Protein AF-A0A7R9VTI6-F1 (afdb_monomer_lite)

Sequence (338 aa):
LTGTAVVDALAPLGKGQNMLVIGPDGTGGRGLALGAVANQVRIARERANANGKEGVRCVYALTSSDPSERAEVLRTLEEAGVKDDVVIVSALGSTSEDDGNSDELRSAEAVAVAASACAVAESFTLSSGLDSFVVVDDIDRHKALWDWTTRLLIDVYGEEAVVEADRQGGASSEMRGYYSGLIQRAGKYNARNAGGSVTLVMLASVPGAKEGRGDGQGGEEGVLTAEDFEGASQKVQDRIAVLVNRNVPLTPTNLRKIGIPVPSKSESESARTLALQHADDLISMSDGQIWLDADLLARGDRMPPLDPQRSITRVGIGADTESRADAPAVRGLTGGLR

Radius of gyration: 21.21 Å; chains: 1; bounding box: 55×50×57 Å

Secondary structure (DSSP, 8-state):
--S-HHHHHHSPPPTT-EEEEEESTTSSHHHHHHHHHHHHHHHHHHHHHHHS---PEEEEEE----HHHHHHHH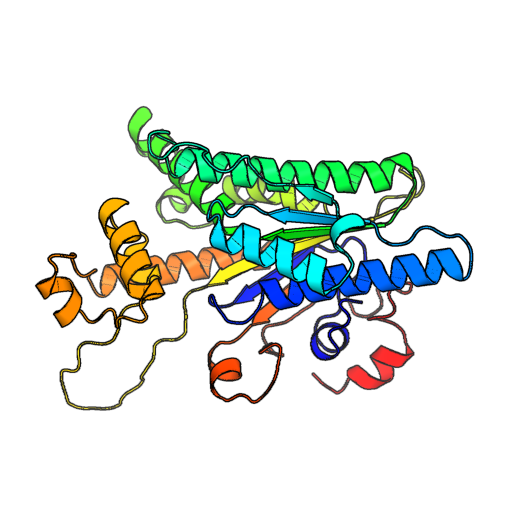HHHHHTT-GGGEEEEE----S-TT----HHHHHHHHHHHHHHHHHHHHHHHHHH--EEEEEEE-SHHHHHHHHHHHHHHHHHH-GGGS-HHHHTTS--HHHHHHHHHHHTT-EEPPGGGTT-EEEEEEEEE-PPPPS----S-----PPBPSGGGTTS-HHHHHHHHHHHHTT--B-HHHHHHTTPPPPPHHHHHHHHHHHHHHHHHHHHHSSEEEEB-HHHHHHT--SS-B-TTT-EESS-TTS-TT-GGG-HHHHHHHTT--

pLDDT: mean 83.49, std 15.19, range [29.77, 98.69]

Structure (mmCIF, N/CA/C/O backbone):
data_AF-A0A7R9VTI6-F1
#
_entry.id   AF-A0A7R9VTI6-F1
#
loop_
_atom_site.group_PDB
_atom_site.id
_atom_site.type_symbol
_atom_site.label_atom_id
_atom_site.label_alt_id
_atom_site.label_comp_id
_atom_site.label_asym_id
_atom_site.label_entity_id
_atom_site.label_seq_id
_atom_site.pdbx_PDB_ins_code
_atom_site.Cartn_x
_atom_site.Cartn_y
_atom_site.Cartn_z
_atom_site.occupancy
_atom_site.B_iso_or_equiv
_atom_site.auth_seq_id
_atom_site.auth_comp_id
_atom_site.auth_asym_id
_atom_site.auth_atom_id
_atom_site.pdbx_PDB_model_num
ATOM 1 N N . LEU A 1 1 ? -3.663 -1.608 14.937 1.00 84.25 1 LEU A N 1
ATOM 2 C CA . LEU A 1 1 ? -3.402 -3.051 15.146 1.00 84.25 1 LEU A CA 1
ATOM 3 C C . LEU A 1 1 ? -3.633 -3.767 13.838 1.00 84.25 1 LEU A C 1
ATOM 5 O O . LEU A 1 1 ? -4.765 -3.864 13.382 1.00 84.25 1 LEU A O 1
ATOM 9 N N . THR A 1 2 ? -2.573 -4.269 13.242 1.00 90.88 2 THR A N 1
ATOM 10 C CA . THR A 1 2 ? -2.663 -5.128 12.063 1.00 90.88 2 THR A CA 1
ATOM 11 C C . THR A 1 2 ? -3.350 -6.458 12.389 1.00 90.88 2 THR A C 1
ATOM 13 O O . THR A 1 2 ? -3.914 -7.083 11.505 1.00 90.88 2 THR A O 1
ATOM 16 N N . GLY A 1 3 ? -3.370 -6.881 13.659 1.00 90.44 3 GLY A N 1
ATOM 17 C CA . GLY A 1 3 ? -3.892 -8.192 14.057 1.00 90.44 3 GLY A CA 1
ATOM 18 C C . GLY A 1 3 ? -2.877 -9.313 13.839 1.00 90.44 3 GLY A C 1
ATOM 19 O O . GLY A 1 3 ? -3.147 -10.463 14.170 1.00 90.44 3 GLY A O 1
ATOM 20 N N . THR A 1 4 ? -1.690 -8.973 13.335 1.00 92.25 4 THR A N 1
ATOM 21 C CA . THR A 1 4 ? -0.562 -9.884 13.205 1.00 92.25 4 THR A CA 1
ATOM 22 C C . THR A 1 4 ? 0.384 -9.635 14.366 1.00 92.25 4 THR A C 1
ATOM 24 O O . THR A 1 4 ? 1.069 -8.615 14.398 1.00 92.25 4 THR A O 1
ATOM 27 N N . ALA A 1 5 ? 0.439 -10.575 15.314 1.00 89.19 5 ALA A N 1
ATOM 28 C CA . ALA A 1 5 ? 1.171 -10.407 16.571 1.00 89.19 5 ALA A CA 1
ATOM 29 C C . ALA A 1 5 ? 2.622 -9.961 16.360 1.00 89.19 5 ALA A C 1
ATOM 31 O O . ALA A 1 5 ? 3.104 -9.080 17.060 1.00 89.19 5 ALA A O 1
ATOM 32 N N . VAL A 1 6 ? 3.305 -10.531 15.366 1.00 88.69 6 VAL A N 1
ATOM 33 C CA . VAL A 1 6 ? 4.712 -10.217 15.129 1.00 88.69 6 VAL A CA 1
ATOM 34 C C . VAL A 1 6 ? 4.939 -8.841 14.504 1.00 88.69 6 VAL A C 1
ATOM 36 O O . VAL A 1 6 ? 5.930 -8.190 14.817 1.00 88.69 6 VAL A O 1
ATOM 39 N N . VAL A 1 7 ? 4.001 -8.360 13.684 1.00 90.69 7 VAL A N 1
ATOM 40 C CA . VAL A 1 7 ? 4.026 -6.987 13.163 1.00 90.69 7 VAL A CA 1
ATOM 41 C C . VAL A 1 7 ? 3.687 -6.016 14.284 1.00 90.69 7 VAL A C 1
ATOM 43 O O . VAL A 1 7 ? 4.462 -5.111 14.561 1.00 90.69 7 VAL A O 1
ATOM 46 N N . ASP A 1 8 ? 2.583 -6.251 14.994 1.00 89.12 8 ASP A N 1
ATOM 47 C CA . ASP A 1 8 ? 2.136 -5.381 16.083 1.00 89.12 8 ASP A CA 1
ATOM 48 C C . ASP A 1 8 ? 3.146 -5.321 17.246 1.00 89.12 8 ASP A C 1
ATOM 50 O O . ASP A 1 8 ? 3.177 -4.326 17.964 1.00 89.12 8 ASP A O 1
ATOM 54 N N . ALA A 1 9 ? 3.982 -6.350 17.422 1.00 85.44 9 ALA A N 1
ATOM 55 C CA . ALA A 1 9 ? 5.040 -6.379 18.429 1.00 85.44 9 ALA A CA 1
ATOM 56 C C . ALA A 1 9 ? 6.356 -5.743 17.965 1.00 85.44 9 ALA A C 1
ATOM 58 O O . ALA A 1 9 ? 6.985 -5.027 18.745 1.00 85.44 9 ALA A O 1
ATOM 59 N N . LEU A 1 10 ? 6.804 -6.041 16.739 1.00 85.50 10 LEU A N 1
ATOM 60 C CA . LEU A 1 10 ? 8.135 -5.652 16.269 1.00 85.50 10 LEU A CA 1
ATOM 61 C C . LEU A 1 10 ? 8.098 -4.378 15.427 1.00 85.50 10 LEU A C 1
ATOM 63 O O . LEU A 1 10 ? 8.949 -3.519 15.607 1.00 85.50 10 LEU A O 1
ATOM 67 N N . ALA A 1 11 ? 7.132 -4.211 14.532 1.00 88.94 11 ALA A N 1
ATOM 68 C CA . ALA A 1 11 ? 7.008 -3.047 13.652 1.00 88.94 11 ALA A CA 1
ATOM 69 C C . ALA A 1 11 ? 5.589 -2.455 13.753 1.00 88.94 11 ALA A C 1
ATOM 71 O O . ALA A 1 11 ? 4.816 -2.540 12.795 1.00 88.94 11 ALA A O 1
ATOM 72 N N . PRO A 1 12 ? 5.207 -1.904 14.925 1.00 88.12 12 PRO A N 1
ATOM 73 C CA . PRO A 1 12 ? 3.848 -1.434 15.147 1.00 88.12 12 PRO A CA 1
ATOM 74 C C . PRO A 1 12 ? 3.488 -0.290 14.193 1.00 88.12 12 PRO A C 1
ATOM 76 O O . PRO A 1 12 ? 4.268 0.641 13.985 1.00 88.12 12 PRO A O 1
ATOM 79 N N . LEU A 1 13 ? 2.266 -0.365 13.661 1.00 89.94 13 LEU A N 1
ATOM 80 C CA . LEU A 1 13 ? 1.677 0.641 12.782 1.00 89.94 13 LEU A CA 1
ATOM 81 C C . LEU A 1 13 ? 0.758 1.583 13.570 1.00 89.94 13 LEU A C 1
ATOM 83 O O . LEU A 1 13 ? -0.262 1.155 14.131 1.00 89.94 13 LEU A O 1
ATOM 87 N N . GLY A 1 14 ? 1.124 2.862 13.601 1.00 88.50 14 GLY A N 1
ATOM 88 C CA . GLY A 1 14 ? 0.350 3.956 14.186 1.00 88.50 14 GLY A CA 1
ATOM 89 C C . GLY A 1 14 ? -0.656 4.574 13.214 1.00 88.50 14 GLY A C 1
ATOM 90 O O . GLY A 1 14 ? -0.578 4.414 11.992 1.00 88.50 14 GLY A O 1
ATOM 91 N N . LYS A 1 15 ? -1.629 5.302 13.762 1.00 90.81 15 LYS A N 1
ATOM 92 C CA . LYS A 1 15 ? -2.605 6.042 12.957 1.00 90.81 15 LYS A CA 1
ATOM 93 C C . LYS A 1 15 ? -1.963 7.258 12.295 1.00 90.81 15 LYS A C 1
ATOM 95 O O . LYS A 1 15 ? -1.244 8.009 12.946 1.00 90.81 15 LYS A O 1
ATOM 100 N N . GLY A 1 16 ? -2.250 7.474 11.016 1.00 92.19 16 GLY A N 1
ATOM 101 C CA . GLY A 1 16 ? -1.644 8.554 10.239 1.00 92.19 16 GLY A CA 1
ATOM 102 C C . GLY A 1 16 ? -0.247 8.247 9.693 1.00 92.19 16 GLY A C 1
ATOM 103 O O . GLY A 1 16 ? 0.322 9.106 9.035 1.00 92.19 16 GLY A O 1
ATOM 104 N N . GLN A 1 17 ? 0.314 7.066 9.971 1.00 93.50 17 GLN A N 1
ATOM 105 C CA . GLN A 1 17 ? 1.614 6.663 9.429 1.00 93.50 17 GLN A CA 1
ATOM 106 C C . GLN A 1 17 ? 1.485 6.137 8.004 1.00 93.50 17 GLN A C 1
ATOM 108 O O . GLN A 1 17 ? 0.447 5.583 7.628 1.00 93.50 17 GLN A O 1
ATOM 113 N N . ASN A 1 18 ? 2.576 6.225 7.253 1.00 95.25 18 ASN A N 1
ATOM 114 C CA . ASN A 1 18 ? 2.759 5.446 6.037 1.00 95.25 18 ASN A CA 1
ATOM 115 C C . ASN A 1 18 ? 3.771 4.303 6.276 1.00 95.25 18 ASN A C 1
ATOM 117 O O . ASN A 1 18 ? 4.812 4.489 6.900 1.00 95.25 18 ASN A O 1
ATOM 121 N N . MET A 1 19 ? 3.450 3.092 5.832 1.00 96.19 19 MET A N 1
ATOM 122 C CA . MET A 1 19 ? 4.255 1.897 6.090 1.00 96.19 19 MET A CA 1
ATOM 123 C C . MET A 1 19 ? 4.435 1.096 4.810 1.00 96.19 19 MET A C 1
ATOM 125 O O . MET A 1 19 ? 3.462 0.735 4.150 1.00 96.19 19 MET A O 1
ATOM 129 N N . LEU A 1 20 ? 5.684 0.787 4.487 1.00 97.75 20 LEU A N 1
ATOM 130 C CA . LEU A 1 20 ? 6.024 -0.037 3.337 1.00 97.75 20 LEU A CA 1
ATOM 131 C C . LEU A 1 20 ? 6.049 -1.515 3.741 1.00 97.75 20 LEU A C 1
ATOM 133 O O . LEU A 1 20 ? 6.746 -1.883 4.679 1.00 97.75 20 LEU A O 1
ATOM 137 N N . VAL A 1 21 ? 5.319 -2.379 3.048 1.00 97.94 21 VAL A N 1
ATOM 138 C CA . VAL A 1 21 ? 5.474 -3.835 3.152 1.00 97.94 21 VAL A CA 1
ATOM 139 C C . VAL A 1 21 ? 6.222 -4.284 1.911 1.00 97.94 21 VAL A C 1
ATOM 141 O O . VAL A 1 21 ? 5.724 -4.113 0.802 1.00 97.94 21 VAL A O 1
ATOM 144 N N . ILE A 1 22 ? 7.417 -4.830 2.105 1.00 96.50 22 ILE A N 1
ATOM 145 C CA . ILE A 1 22 ? 8.344 -5.121 1.017 1.00 96.50 22 ILE A CA 1
ATOM 146 C C . ILE A 1 22 ? 8.926 -6.520 1.147 1.00 96.50 22 ILE A C 1
ATOM 148 O O . ILE A 1 22 ? 9.279 -6.953 2.243 1.00 96.50 22 ILE A O 1
ATOM 152 N N . GLY A 1 23 ? 9.022 -7.231 0.035 1.00 93.69 23 GLY A N 1
ATOM 153 C CA . GLY A 1 23 ? 9.607 -8.565 -0.035 1.00 93.69 23 GLY A CA 1
ATOM 154 C C . GLY A 1 23 ? 9.370 -9.188 -1.407 1.00 93.69 23 GLY A C 1
ATOM 155 O O . GLY A 1 23 ? 8.589 -8.638 -2.176 1.00 93.69 23 GLY A O 1
ATOM 156 N N . PRO A 1 24 ? 10.027 -10.311 -1.725 1.00 90.75 24 PRO A N 1
ATOM 157 C CA . PRO A 1 24 ? 9.783 -11.014 -2.978 1.00 90.75 24 PRO A CA 1
ATOM 158 C C . PRO A 1 24 ? 8.333 -11.459 -3.141 1.00 90.75 24 PRO A C 1
ATOM 160 O O . PRO A 1 24 ? 7.639 -11.764 -2.164 1.00 90.75 24 PRO A O 1
ATOM 163 N N . ASP A 1 25 ? 7.885 -11.568 -4.387 1.00 85.94 25 ASP A N 1
ATOM 164 C CA . ASP A 1 25 ? 6.555 -12.092 -4.668 1.00 85.94 25 ASP A CA 1
ATOM 165 C C . ASP A 1 25 ? 6.362 -13.486 -4.058 1.00 85.94 25 ASP A C 1
ATOM 167 O O . ASP A 1 25 ? 7.265 -14.323 -3.989 1.00 85.94 25 ASP A O 1
ATOM 171 N N . GLY A 1 26 ? 5.157 -13.730 -3.546 1.00 85.81 26 GLY A N 1
ATOM 172 C CA . GLY A 1 26 ? 4.837 -14.971 -2.843 1.00 85.81 26 GLY A CA 1
ATOM 173 C C . GLY A 1 26 ? 5.255 -15.017 -1.367 1.00 85.81 26 GLY A C 1
ATOM 174 O O . GLY A 1 26 ? 4.859 -15.955 -0.675 1.00 85.81 26 GLY A O 1
ATOM 175 N N . THR A 1 27 ? 5.930 -14.000 -0.806 1.00 89.38 27 THR A N 1
ATOM 176 C CA . THR A 1 27 ? 6.202 -13.949 0.651 1.00 89.38 27 THR A CA 1
ATOM 177 C C . THR A 1 27 ? 5.011 -13.524 1.513 1.00 89.38 27 THR A C 1
ATOM 179 O O . THR A 1 27 ? 5.140 -13.370 2.729 1.00 89.38 27 THR A O 1
ATOM 182 N N . GLY A 1 28 ? 3.832 -13.351 0.910 1.00 91.38 28 GLY A N 1
ATOM 183 C CA . GLY A 1 28 ? 2.575 -13.123 1.624 1.00 91.38 28 GLY A CA 1
ATOM 184 C C . GLY A 1 28 ? 2.288 -11.666 2.003 1.00 91.38 28 GLY A C 1
ATOM 185 O O . GLY A 1 28 ? 1.454 -11.436 2.879 1.00 91.38 28 GLY A O 1
ATOM 186 N N . GLY A 1 29 ? 2.924 -10.680 1.356 1.00 94.50 29 GLY A N 1
ATOM 187 C CA . GLY A 1 29 ? 2.674 -9.249 1.606 1.00 94.50 29 GLY A CA 1
ATOM 188 C C . GLY A 1 29 ? 1.208 -8.846 1.420 1.00 94.50 29 GLY A C 1
ATOM 189 O O . GLY A 1 29 ? 0.602 -8.259 2.319 1.00 94.50 29 GLY A O 1
ATOM 190 N N . ARG A 1 30 ? 0.596 -9.274 0.310 1.00 95.56 30 ARG A N 1
ATOM 191 C CA . ARG A 1 30 ? -0.839 -9.091 0.037 1.00 95.56 30 ARG A CA 1
ATOM 192 C C . ARG A 1 30 ? -1.722 -9.727 1.113 1.00 95.56 30 ARG A C 1
ATOM 194 O O . ARG A 1 30 ? -2.631 -9.081 1.631 1.00 95.56 30 ARG A O 1
ATOM 201 N N . GLY A 1 31 ? -1.413 -10.962 1.515 1.00 95.69 31 GLY A N 1
ATOM 202 C CA . GLY A 1 31 ? -2.129 -11.669 2.583 1.00 95.69 31 GLY A CA 1
ATOM 203 C C . GLY A 1 31 ? -2.046 -10.950 3.934 1.00 95.69 31 GLY A C 1
ATOM 204 O O . GLY A 1 31 ? -3.055 -10.825 4.629 1.00 95.69 31 GLY A O 1
ATOM 205 N N . LEU A 1 32 ? -0.874 -10.406 4.280 1.00 96.50 32 LEU A N 1
ATOM 206 C CA . LEU A 1 32 ? -0.687 -9.589 5.480 1.00 96.50 32 LEU A CA 1
ATOM 207 C C . LEU A 1 32 ? -1.574 -8.335 5.453 1.00 96.50 32 LEU A C 1
ATOM 209 O O . LEU A 1 32 ? -2.245 -8.033 6.444 1.00 96.50 32 LEU A O 1
ATOM 213 N N . ALA A 1 33 ? -1.612 -7.621 4.326 1.00 97.56 33 ALA A N 1
ATOM 214 C CA . ALA A 1 33 ? -2.420 -6.413 4.183 1.00 97.56 33 ALA A CA 1
ATOM 215 C C . ALA A 1 33 ? -3.928 -6.703 4.214 1.00 97.56 33 ALA A C 1
ATOM 217 O O . ALA A 1 33 ? -4.666 -6.027 4.932 1.00 97.56 33 ALA A O 1
ATOM 218 N N . LEU A 1 34 ? -4.391 -7.742 3.512 1.00 97.88 34 LEU A N 1
ATOM 219 C CA . LEU A 1 34 ? -5.791 -8.183 3.550 1.00 97.88 34 LEU A CA 1
ATOM 220 C C . LEU A 1 34 ? -6.208 -8.630 4.957 1.00 97.88 34 LEU A C 1
ATOM 222 O O . LEU A 1 34 ? -7.290 -8.273 5.428 1.00 97.88 34 LEU A O 1
ATOM 226 N N . GLY A 1 35 ? -5.329 -9.341 5.668 1.00 97.44 35 GLY A N 1
ATOM 227 C CA . GLY A 1 35 ? -5.532 -9.695 7.071 1.00 97.44 35 GLY A CA 1
ATOM 228 C C . GLY A 1 35 ? -5.679 -8.462 7.968 1.00 97.44 35 GLY A C 1
ATOM 229 O O . GLY A 1 35 ? -6.584 -8.412 8.806 1.00 97.44 35 GLY A O 1
ATOM 230 N N . ALA A 1 36 ? -4.853 -7.433 7.749 1.00 97.44 36 ALA A N 1
ATOM 231 C CA . ALA A 1 36 ? -4.949 -6.167 8.471 1.00 97.44 36 ALA A CA 1
ATOM 232 C C . ALA A 1 36 ? -6.264 -5.426 8.191 1.00 97.44 36 ALA A C 1
ATOM 234 O O . ALA A 1 36 ? -6.905 -4.961 9.138 1.00 97.44 36 ALA A O 1
ATOM 235 N N . VAL A 1 37 ? -6.707 -5.376 6.929 1.00 98.38 37 VAL A N 1
ATOM 236 C CA . VAL A 1 37 ? -8.018 -4.825 6.538 1.00 98.38 37 VAL A CA 1
ATOM 237 C C . VAL A 1 37 ? -9.148 -5.560 7.255 1.00 98.38 37 VAL A C 1
ATOM 239 O O . VAL A 1 37 ? -9.965 -4.933 7.932 1.00 98.38 37 VAL A O 1
ATOM 242 N N . ALA A 1 38 ? -9.171 -6.893 7.182 1.00 97.94 38 ALA A N 1
ATOM 243 C CA . ALA A 1 38 ? -10.207 -7.697 7.822 1.00 97.94 38 ALA A CA 1
ATOM 244 C C . ALA A 1 38 ? -10.243 -7.489 9.345 1.00 97.94 38 ALA A C 1
ATOM 246 O O . ALA A 1 38 ? -11.318 -7.378 9.941 1.00 97.94 38 ALA A O 1
ATOM 247 N N . ASN A 1 39 ? -9.075 -7.379 9.984 1.00 97.06 39 ASN A N 1
ATOM 248 C CA . ASN A 1 39 ? -8.978 -7.084 11.408 1.00 97.06 39 ASN A CA 1
ATOM 249 C C . ASN A 1 39 ? -9.520 -5.684 11.754 1.00 97.06 39 ASN A C 1
ATOM 251 O O . ASN A 1 39 ? -10.261 -5.540 12.727 1.00 97.06 39 ASN A O 1
ATOM 255 N N . GLN A 1 40 ? -9.208 -4.656 10.956 1.00 96.19 40 GLN A N 1
ATOM 256 C CA . GLN A 1 40 ? -9.741 -3.305 11.166 1.00 96.19 40 GLN A CA 1
ATOM 257 C C . GLN A 1 40 ? -11.266 -3.253 11.026 1.00 96.19 40 GLN A C 1
ATOM 259 O O . GLN A 1 40 ? -11.926 -2.653 11.877 1.00 96.19 40 GLN A O 1
ATOM 264 N N . VAL A 1 41 ? -11.836 -3.943 10.033 1.00 97.00 41 VAL A N 1
ATOM 265 C CA . VAL A 1 41 ? -13.295 -4.057 9.874 1.00 97.00 41 VAL A CA 1
ATOM 266 C C . VAL A 1 41 ? -13.935 -4.726 11.092 1.00 97.00 41 VAL A C 1
ATOM 268 O O . VAL A 1 41 ? -14.923 -4.221 11.627 1.00 97.00 41 VAL A O 1
ATOM 271 N N . ARG A 1 42 ? -13.361 -5.829 11.592 1.00 95.75 42 ARG A N 1
ATOM 272 C CA . ARG A 1 42 ? -13.868 -6.506 12.800 1.00 95.75 42 ARG A CA 1
ATOM 273 C C . ARG A 1 42 ? -13.850 -5.580 14.016 1.00 95.75 42 ARG A C 1
ATOM 275 O O . ARG A 1 42 ? -14.877 -5.430 14.673 1.00 95.75 42 ARG A O 1
ATOM 282 N N . ILE A 1 43 ? -12.737 -4.881 14.251 1.00 93.62 43 ILE A N 1
ATOM 283 C CA . ILE A 1 43 ? -12.622 -3.889 15.334 1.00 93.62 43 ILE A CA 1
ATOM 284 C C . ILE A 1 43 ? -13.661 -2.768 15.170 1.00 93.62 43 ILE A C 1
ATOM 286 O O . ILE A 1 43 ? -14.235 -2.307 16.160 1.00 93.62 43 ILE A O 1
ATOM 290 N N . ALA A 1 44 ? -13.913 -2.310 13.941 1.00 93.44 44 ALA A N 1
ATOM 291 C CA . ALA A 1 44 ? -14.903 -1.275 13.665 1.00 93.44 44 ALA A CA 1
ATOM 292 C C . ALA A 1 44 ? -16.331 -1.744 13.987 1.00 93.44 44 ALA A C 1
ATOM 294 O O . ALA A 1 44 ? -17.057 -1.033 14.684 1.00 93.44 44 ALA A O 1
ATOM 295 N N . ARG A 1 45 ? -16.707 -2.956 13.558 1.00 94.19 45 ARG A N 1
ATOM 296 C CA . ARG A 1 45 ? -18.008 -3.575 13.868 1.00 94.19 45 ARG A CA 1
ATOM 297 C C . ARG A 1 45 ? -18.198 -3.773 15.374 1.00 94.19 45 ARG A C 1
ATOM 299 O O . ARG A 1 45 ? -19.248 -3.435 15.914 1.00 94.19 45 ARG A O 1
ATOM 306 N N . GLU A 1 46 ? -17.175 -4.259 16.075 1.00 91.62 46 GLU A N 1
ATOM 307 C CA . GLU A 1 46 ? -17.208 -4.419 17.535 1.00 91.62 46 GLU A CA 1
ATOM 308 C C . GLU A 1 46 ? -17.438 -3.088 18.260 1.00 91.62 46 GLU A C 1
ATOM 310 O O . GLU A 1 46 ? -18.248 -3.017 19.184 1.00 91.62 46 GLU A O 1
ATOM 315 N N . ARG A 1 47 ? -16.760 -2.016 17.832 1.00 89.00 47 ARG A N 1
ATOM 316 C CA . ARG A 1 47 ? -16.956 -0.674 18.401 1.00 89.00 47 ARG A CA 1
ATOM 317 C C . ARG A 1 47 ? -18.363 -0.153 18.145 1.00 89.00 47 ARG A C 1
ATOM 319 O O . ARG A 1 47 ? -19.006 0.294 19.093 1.00 89.00 47 ARG A O 1
ATOM 326 N N . ALA A 1 48 ? -18.855 -0.282 16.916 1.00 90.00 48 ALA A N 1
ATOM 327 C CA . ALA A 1 48 ? -20.212 0.120 16.571 1.00 90.00 48 ALA A CA 1
ATOM 328 C C . ALA A 1 48 ? -21.244 -0.584 17.469 1.00 90.00 48 ALA A C 1
ATOM 330 O O . ALA A 1 48 ? -22.110 0.075 18.041 1.00 90.00 48 ALA A O 1
ATOM 331 N N . ASN A 1 49 ? -21.086 -1.891 17.695 1.00 88.31 49 ASN A N 1
ATOM 332 C CA . ASN A 1 49 ? -21.968 -2.664 18.573 1.00 88.31 49 ASN A CA 1
ATOM 333 C C . ASN A 1 49 ? -21.843 -2.274 20.056 1.00 88.31 49 ASN A C 1
ATOM 335 O O . ASN A 1 49 ? -22.836 -2.276 20.778 1.00 88.31 49 ASN A O 1
ATOM 339 N N . ALA A 1 50 ? -20.635 -1.958 20.528 1.00 88.00 50 ALA A N 1
ATOM 340 C CA . ALA A 1 50 ? -20.382 -1.689 21.943 1.00 88.00 50 ALA A CA 1
ATOM 341 C C . ALA A 1 50 ? -20.765 -0.267 22.382 1.00 88.00 50 ALA A C 1
ATOM 343 O O . ALA A 1 50 ? -21.190 -0.070 23.519 1.00 88.00 50 ALA A O 1
ATOM 344 N N . ASN A 1 51 ? -20.552 0.741 21.533 1.00 84.69 51 ASN A N 1
ATOM 345 C CA . ASN A 1 51 ? -20.721 2.146 21.919 1.00 84.69 51 ASN A CA 1
ATOM 346 C C . ASN A 1 51 ? -21.250 3.060 20.802 1.00 84.69 51 ASN A C 1
ATOM 348 O O . ASN A 1 51 ? -21.214 4.281 20.963 1.00 84.69 51 ASN A O 1
ATOM 352 N N . GLY A 1 52 ? -21.716 2.497 19.684 1.00 83.12 52 GLY A N 1
ATOM 353 C CA . GLY A 1 52 ? -22.271 3.253 18.560 1.00 83.12 52 GLY A CA 1
ATOM 354 C C . GLY A 1 52 ? -21.253 4.101 17.795 1.00 83.12 52 GLY A C 1
ATOM 355 O O . GLY A 1 52 ? -21.653 4.877 16.933 1.00 83.12 52 GLY A O 1
ATOM 356 N N . LYS A 1 53 ? -19.950 4.000 18.101 1.00 79.19 53 LYS A N 1
ATOM 357 C CA . LYS A 1 53 ? -18.916 4.774 17.407 1.00 79.19 53 LYS A CA 1
ATOM 358 C C . LYS A 1 53 ? -18.473 4.062 16.142 1.00 79.19 53 LYS A C 1
ATOM 360 O O . LYS A 1 53 ? -18.137 2.878 16.168 1.00 79.19 53 LYS A O 1
ATOM 365 N N . GLU A 1 54 ? -18.390 4.824 15.061 1.00 83.88 54 GLU A N 1
ATOM 366 C CA . GLU A 1 54 ? -17.778 4.361 13.824 1.00 83.88 54 GLU A CA 1
ATOM 367 C C . GLU A 1 54 ? -16.282 4.079 14.036 1.00 83.88 54 GLU A C 1
ATOM 369 O O . GLU A 1 54 ? -15.583 4.779 14.776 1.00 83.88 54 GLU A O 1
ATOM 374 N N . GLY A 1 55 ? -15.810 2.985 13.440 1.00 88.88 55 GLY A N 1
ATOM 375 C CA . GLY A 1 55 ? -14.410 2.582 13.486 1.00 88.88 55 GLY A CA 1
ATOM 376 C C . GLY A 1 55 ? -13.608 3.090 12.292 1.00 88.88 55 GLY A C 1
ATOM 377 O O . GLY A 1 55 ? -14.019 4.005 11.585 1.00 88.88 55 GLY A O 1
ATOM 378 N N . VAL A 1 56 ? -12.451 2.464 12.076 1.00 94.12 56 VAL A N 1
ATOM 379 C CA . VAL A 1 56 ? -11.562 2.789 10.956 1.00 94.12 56 VAL A CA 1
ATOM 380 C C . VAL A 1 56 ? -12.228 2.407 9.631 1.00 94.12 56 VAL A C 1
ATOM 382 O O . VAL A 1 56 ? -12.745 1.295 9.503 1.00 94.12 56 VAL A O 1
ATOM 385 N N . ARG A 1 57 ? -12.207 3.309 8.644 1.00 96.94 57 ARG A N 1
ATOM 386 C CA . ARG A 1 57 ? -12.693 3.044 7.281 1.00 96.94 57 ARG A CA 1
ATOM 387 C C . ARG A 1 57 ? -11.579 2.446 6.434 1.00 96.94 57 ARG A C 1
ATOM 389 O O . ARG A 1 57 ? -10.504 3.025 6.337 1.00 96.94 57 ARG A O 1
ATOM 396 N N . CYS A 1 58 ? -11.821 1.280 5.845 1.00 98.25 58 CYS A N 1
ATOM 397 C CA . CYS A 1 58 ? -10.820 0.593 5.035 1.00 98.25 58 CYS A CA 1
ATOM 398 C C . CYS A 1 58 ? -11.029 0.905 3.553 1.00 98.25 58 CYS A C 1
ATOM 400 O O . CYS A 1 58 ? -12.137 0.745 3.037 1.00 98.25 58 CYS A O 1
ATOM 402 N N . VAL A 1 59 ? -9.958 1.317 2.877 1.00 98.69 59 VAL A N 1
ATOM 403 C CA . VAL A 1 59 ? -9.925 1.542 1.431 1.00 98.69 59 VAL A CA 1
ATOM 404 C C . VAL A 1 59 ? -8.808 0.689 0.834 1.00 98.69 59 VAL A C 1
ATOM 406 O O . VAL A 1 59 ? -7.683 0.706 1.326 1.00 98.69 59 VAL A O 1
ATOM 409 N N . TYR A 1 60 ? -9.112 -0.074 -0.210 1.00 98.62 60 TYR A N 1
ATOM 410 C CA . TYR A 1 60 ? -8.163 -0.961 -0.876 1.00 98.62 60 TYR A CA 1
ATOM 411 C C . TYR A 1 60 ? -7.985 -0.529 -2.330 1.00 98.62 60 TYR A C 1
ATOM 413 O O . TYR A 1 60 ? -8.924 -0.618 -3.122 1.00 98.62 60 TYR A O 1
ATOM 421 N N . ALA A 1 61 ? -6.798 -0.039 -2.676 1.00 98.25 61 ALA A N 1
ATOM 422 C CA . ALA A 1 61 ? -6.416 0.314 -4.034 1.00 98.25 61 ALA A CA 1
ATOM 423 C C . ALA A 1 61 ? -5.842 -0.933 -4.720 1.00 98.25 61 ALA A C 1
ATOM 425 O O . ALA A 1 61 ? -4.704 -1.320 -4.467 1.00 98.25 61 ALA A O 1
ATOM 426 N N . LEU A 1 62 ? -6.662 -1.571 -5.552 1.00 96.00 62 LEU A N 1
ATOM 427 C CA . LEU A 1 62 ? -6.322 -2.764 -6.321 1.00 96.00 62 LEU A CA 1
ATOM 428 C C . LEU A 1 62 ? -5.817 -2.332 -7.701 1.00 96.00 62 LEU A C 1
ATOM 430 O O . LEU A 1 62 ? -6.626 -2.085 -8.606 1.00 96.00 62 LEU A O 1
ATOM 434 N N . THR A 1 63 ? -4.496 -2.186 -7.828 1.00 92.75 63 THR A N 1
ATOM 435 C CA . THR A 1 63 ? -3.843 -1.632 -9.025 1.00 92.75 63 THR A CA 1
ATOM 436 C C . THR A 1 63 ? -3.541 -2.689 -10.084 1.00 92.75 63 THR A C 1
ATOM 438 O O . THR A 1 63 ? -3.396 -2.344 -11.257 1.00 92.75 63 THR A O 1
ATOM 441 N N . SER A 1 64 ? -3.504 -3.971 -9.701 1.00 87.31 64 SER A N 1
ATOM 442 C CA . SER A 1 64 ? -3.291 -5.068 -10.644 1.00 87.31 64 SER A CA 1
ATOM 443 C C . SER A 1 64 ? -4.358 -5.101 -11.740 1.00 87.31 64 SER A C 1
ATOM 445 O O . SER A 1 64 ? -5.562 -4.981 -11.490 1.00 87.31 64 SER A O 1
ATOM 447 N N . SER A 1 65 ? -3.891 -5.308 -12.971 1.00 82.69 65 SER A N 1
ATOM 448 C CA . SER A 1 65 ? -4.732 -5.535 -14.147 1.00 82.69 65 SER A CA 1
ATOM 449 C C . SER A 1 65 ? -5.012 -7.022 -14.398 1.00 82.69 65 SER A C 1
ATOM 451 O O . SER A 1 65 ? -5.871 -7.324 -15.226 1.00 82.69 65 SER A O 1
ATOM 453 N N . ASP A 1 66 ? -4.355 -7.944 -13.675 1.00 84.12 66 ASP A N 1
ATOM 454 C CA . ASP A 1 66 ? -4.581 -9.387 -13.811 1.00 84.12 66 ASP A CA 1
ATOM 455 C C . ASP A 1 66 ? -5.954 -9.765 -13.223 1.00 84.12 66 ASP A C 1
ATOM 457 O O . ASP A 1 66 ? -6.183 -9.629 -12.013 1.00 84.12 66 ASP A O 1
ATOM 461 N N . PRO A 1 67 ? -6.896 -10.273 -14.041 1.00 84.19 67 PRO A N 1
ATOM 462 C CA . PRO A 1 67 ? -8.199 -10.714 -13.555 1.00 84.19 67 PRO A CA 1
ATOM 463 C C . PRO A 1 67 ? -8.121 -11.770 -12.444 1.00 84.19 67 PRO A C 1
ATOM 465 O O . PRO A 1 67 ? -8.997 -11.796 -11.578 1.00 84.19 67 PRO A O 1
ATOM 468 N N . SER A 1 68 ? -7.094 -12.623 -12.454 1.00 86.38 68 SER A N 1
ATOM 469 C CA . SER A 1 68 ? -6.899 -13.705 -11.484 1.00 86.38 68 SER A CA 1
ATOM 470 C C . SER A 1 68 ? -6.543 -13.153 -10.108 1.00 86.38 68 SER A C 1
ATOM 472 O O . SER A 1 68 ? -7.191 -13.512 -9.123 1.00 86.38 68 SER A O 1
ATOM 474 N N . GLU A 1 69 ? -5.587 -12.223 -10.047 1.00 88.00 69 GLU A N 1
ATOM 475 C CA . GLU A 1 69 ? -5.208 -11.545 -8.803 1.00 88.00 69 GLU A CA 1
ATOM 476 C C . GLU A 1 69 ? -6.371 -10.728 -8.241 1.00 88.00 69 GLU A C 1
ATOM 478 O O . GLU A 1 69 ? -6.677 -10.793 -7.048 1.00 88.00 69 GLU A O 1
ATOM 483 N N . ARG A 1 70 ? -7.096 -10.013 -9.112 1.00 90.75 70 ARG A N 1
ATOM 484 C CA . ARG A 1 70 ? -8.285 -9.257 -8.705 1.00 90.75 70 ARG A CA 1
ATOM 485 C C . ARG A 1 70 ? -9.350 -10.176 -8.111 1.00 90.75 70 ARG A C 1
ATOM 487 O O . ARG A 1 70 ? -9.906 -9.876 -7.055 1.00 90.75 70 ARG A O 1
ATOM 494 N N . ALA A 1 71 ? -9.630 -11.303 -8.764 1.00 92.12 71 ALA A N 1
ATOM 495 C CA . ALA A 1 71 ? -10.588 -12.285 -8.268 1.00 92.12 71 ALA A CA 1
ATOM 496 C C . ALA A 1 71 ? -10.146 -12.895 -6.929 1.00 92.12 71 ALA A C 1
ATOM 498 O O . ALA A 1 71 ? -10.982 -13.107 -6.053 1.00 92.12 71 ALA A O 1
ATOM 499 N N . GLU A 1 72 ? -8.851 -13.149 -6.743 1.00 93.69 72 GLU A N 1
ATOM 500 C CA . GLU A 1 72 ? -8.292 -13.647 -5.486 1.00 93.69 72 GLU A CA 1
ATOM 501 C C . GLU A 1 72 ? -8.443 -12.649 -4.333 1.00 93.69 72 GLU A C 1
ATOM 503 O O . GLU A 1 72 ? -8.888 -13.042 -3.251 1.00 93.69 72 GLU A O 1
ATOM 508 N N . VAL A 1 73 ? -8.151 -11.366 -4.557 1.00 95.75 73 VAL A N 1
ATOM 509 C CA . VAL A 1 73 ? -8.341 -10.309 -3.551 1.00 95.75 73 VAL A CA 1
ATOM 510 C C . VAL A 1 73 ? -9.808 -10.218 -3.133 1.00 95.75 73 VAL A C 1
ATOM 512 O O . VAL A 1 73 ? -10.123 -10.251 -1.940 1.00 95.75 73 VAL A O 1
ATOM 515 N N . LEU A 1 74 ? -10.719 -10.155 -4.110 1.00 95.94 74 LEU A N 1
ATOM 516 C CA . LEU A 1 74 ? -12.157 -10.078 -3.848 1.00 95.94 74 LEU A CA 1
ATOM 517 C C . LEU A 1 74 ? -12.656 -11.304 -3.081 1.00 95.94 74 LEU A C 1
ATOM 519 O O . LEU A 1 74 ? -13.340 -11.148 -2.070 1.00 95.94 74 LEU A O 1
ATOM 523 N N . ARG A 1 75 ? -12.263 -12.505 -3.517 1.00 97.44 75 ARG A N 1
ATOM 524 C CA . ARG A 1 75 ? -12.603 -13.764 -2.850 1.00 97.44 75 ARG A CA 1
ATOM 525 C C . ARG A 1 75 ? -12.081 -13.792 -1.415 1.00 97.44 75 ARG A C 1
ATOM 527 O O . ARG A 1 75 ? -12.822 -14.155 -0.513 1.00 97.44 75 ARG A O 1
ATOM 534 N N . THR A 1 76 ? -10.850 -13.347 -1.177 1.00 97.62 76 THR A N 1
ATOM 535 C CA . THR A 1 76 ? -10.257 -13.316 0.172 1.00 97.62 76 THR A CA 1
ATOM 536 C C . THR A 1 76 ? -11.050 -12.405 1.118 1.00 97.62 76 THR A C 1
ATOM 538 O O . THR A 1 76 ? -11.307 -12.766 2.268 1.00 97.62 76 THR A O 1
ATOM 541 N N . LEU A 1 77 ? -11.492 -11.234 0.645 1.00 98.00 77 LEU A N 1
ATOM 542 C CA . LEU A 1 77 ? -12.336 -10.325 1.433 1.00 98.00 77 L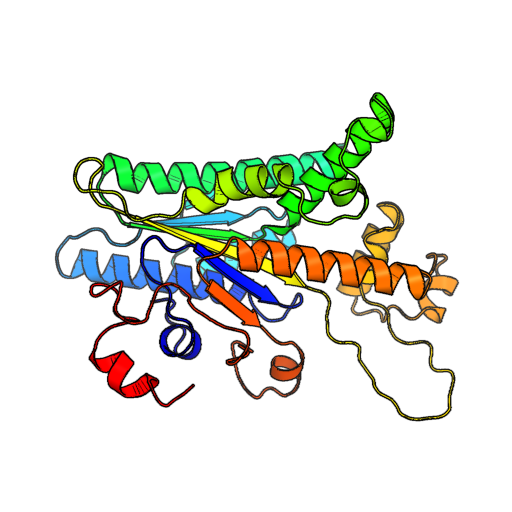EU A CA 1
ATOM 543 C C . LEU A 1 77 ? -13.753 -10.884 1.664 1.00 98.00 77 LEU A C 1
ATOM 545 O O . LEU A 1 77 ? -14.339 -10.646 2.727 1.00 98.00 77 LEU A O 1
ATOM 549 N N . GLU A 1 78 ? -14.303 -11.624 0.696 1.00 97.88 78 GLU A N 1
ATOM 550 C CA . GLU A 1 78 ? -15.583 -12.339 0.822 1.00 97.88 78 GLU A CA 1
ATOM 551 C C . GLU A 1 78 ? -15.501 -13.460 1.856 1.00 97.88 78 GLU A C 1
ATOM 553 O O . GLU A 1 78 ? -16.317 -13.504 2.775 1.00 97.88 78 GLU A O 1
ATOM 558 N N . GLU A 1 79 ? -14.489 -14.321 1.757 1.00 97.94 79 GLU A N 1
ATOM 559 C CA . GLU A 1 79 ? -14.238 -15.425 2.688 1.00 97.94 79 GLU A CA 1
ATOM 560 C C . GLU A 1 79 ? -13.996 -14.917 4.116 1.00 97.94 79 GLU A C 1
ATOM 562 O O . GLU A 1 79 ? -14.449 -15.522 5.090 1.00 97.94 79 GLU A O 1
ATOM 567 N N . ALA A 1 80 ? -13.345 -13.760 4.262 1.00 97.19 80 ALA A N 1
ATOM 568 C CA . ALA A 1 80 ? -13.176 -13.097 5.551 1.00 97.19 80 ALA A CA 1
ATOM 569 C C . ALA A 1 80 ? -14.469 -12.443 6.091 1.00 97.19 80 ALA A C 1
ATOM 571 O O . ALA A 1 80 ? -14.507 -12.072 7.273 1.00 97.19 80 ALA A O 1
ATOM 572 N N . GLY A 1 81 ? -15.515 -12.310 5.263 1.00 97.62 81 GLY A N 1
ATOM 573 C CA . GLY A 1 81 ? -16.817 -11.733 5.610 1.00 97.62 81 GLY A CA 1
ATOM 574 C C . GLY A 1 81 ? -16.803 -10.211 5.781 1.00 97.62 81 GLY A C 1
ATOM 575 O O . GLY A 1 81 ? -17.574 -9.677 6.590 1.00 97.62 81 GLY A O 1
ATOM 576 N N . VAL A 1 82 ? -15.888 -9.524 5.088 1.00 97.81 82 VAL A N 1
ATOM 577 C CA . VAL A 1 82 ? -15.622 -8.081 5.255 1.00 97.81 82 VAL A CA 1
ATOM 578 C C . VAL A 1 82 ? -15.699 -7.273 3.961 1.00 97.81 82 VAL A C 1
ATOM 580 O O . VAL A 1 82 ? -15.605 -6.053 4.035 1.00 97.81 82 VAL A O 1
ATOM 583 N N . LYS A 1 83 ? -15.864 -7.910 2.790 1.00 97.00 83 LYS A N 1
ATOM 584 C CA . LYS A 1 83 ? -15.878 -7.221 1.484 1.00 97.00 83 LYS A CA 1
ATOM 585 C C . LYS A 1 83 ? -16.814 -6.008 1.449 1.00 97.00 83 LYS A C 1
ATOM 587 O O . LYS A 1 83 ? -16.410 -4.964 0.952 1.00 97.00 83 LYS A O 1
ATOM 592 N N . ASP A 1 84 ? -18.016 -6.125 2.009 1.00 96.50 84 ASP A N 1
ATOM 593 C CA . ASP A 1 84 ? -19.028 -5.059 1.963 1.00 96.50 84 ASP A CA 1
ATOM 594 C C . ASP A 1 84 ? -18.691 -3.837 2.844 1.00 96.50 84 ASP A C 1
ATOM 596 O O . ASP A 1 84 ? -19.287 -2.775 2.676 1.00 96.50 84 ASP A O 1
ATOM 600 N N . ASP A 1 85 ? -17.728 -3.951 3.767 1.00 96.31 85 ASP A N 1
ATOM 601 C CA . ASP A 1 85 ? -17.263 -2.842 4.617 1.00 96.31 85 ASP A CA 1
ATOM 602 C C . ASP A 1 85 ? -15.998 -2.158 4.073 1.00 96.31 85 ASP A C 1
ATOM 604 O O . ASP A 1 85 ? -15.499 -1.207 4.686 1.00 96.31 85 ASP A O 1
ATOM 608 N N . VAL A 1 86 ? -15.442 -2.653 2.963 1.00 98.12 86 VAL A N 1
ATOM 609 C CA . VAL A 1 86 ? -14.197 -2.155 2.369 1.00 98.12 86 VAL A CA 1
ATOM 610 C C . VAL A 1 86 ? -14.510 -1.435 1.066 1.00 98.12 86 VAL A C 1
ATOM 612 O O . VAL A 1 86 ? -15.128 -1.991 0.161 1.00 98.12 86 VAL A O 1
ATOM 615 N N . VAL A 1 87 ? -14.031 -0.198 0.930 1.00 98.25 87 VAL A N 1
ATOM 616 C CA . VAL A 1 87 ? -14.097 0.505 -0.354 1.00 98.25 87 VAL A CA 1
ATOM 617 C C . VAL A 1 87 ? -12.960 0.009 -1.233 1.00 98.25 87 VAL A C 1
ATOM 619 O O . VAL A 1 87 ? -11.797 0.292 -0.960 1.00 98.25 87 VAL A O 1
ATOM 622 N N . ILE A 1 88 ? -13.284 -0.723 -2.293 1.00 97.81 88 ILE A N 1
ATOM 623 C CA . ILE A 1 88 ? -12.293 -1.204 -3.258 1.00 97.81 88 ILE A CA 1
ATOM 624 C C . ILE A 1 88 ? -12.270 -0.247 -4.446 1.00 97.81 88 ILE A C 1
ATOM 626 O O . ILE A 1 88 ? -13.284 -0.050 -5.116 1.00 97.81 88 ILE A O 1
ATOM 630 N N . VAL A 1 89 ? -11.106 0.338 -4.707 1.00 97.31 89 VAL A N 1
ATOM 631 C CA . VAL A 1 89 ? -10.849 1.181 -5.875 1.00 97.31 89 VAL A CA 1
ATOM 632 C C . VAL A 1 89 ? -9.993 0.374 -6.838 1.00 97.31 89 VAL A C 1
ATOM 634 O O . VAL A 1 89 ? -8.944 -0.133 -6.458 1.00 97.31 89 VAL A O 1
ATOM 637 N N . SER A 1 90 ? -10.449 0.220 -8.075 1.00 92.69 90 SER A N 1
ATOM 638 C CA . SER A 1 90 ? -9.757 -0.564 -9.097 1.00 92.69 90 SER A CA 1
ATOM 639 C C . SER A 1 90 ? -10.051 0.029 -10.468 1.00 92.69 90 SER A C 1
ATOM 641 O O . SER A 1 90 ? -11.116 0.620 -10.670 1.00 92.69 90 SER A O 1
ATOM 643 N N . ALA A 1 91 ? -9.122 -0.135 -11.404 1.00 83.75 91 ALA A N 1
ATOM 644 C CA . ALA A 1 91 ? -9.365 0.189 -12.799 1.00 83.75 91 ALA A CA 1
ATOM 645 C C . ALA A 1 91 ? -10.361 -0.812 -13.410 1.00 83.75 91 ALA A C 1
ATOM 647 O O . ALA A 1 91 ? -10.516 -1.951 -12.946 1.00 83.75 91 ALA A O 1
ATOM 648 N N . LEU A 1 92 ? -11.063 -0.385 -14.459 1.00 71.88 92 LEU A N 1
ATOM 649 C CA . LEU A 1 92 ? -11.860 -1.306 -15.260 1.00 71.88 92 LEU A CA 1
ATOM 650 C C . LEU A 1 92 ? -10.885 -2.248 -15.973 1.00 71.88 92 LEU A C 1
ATOM 652 O O . LEU A 1 92 ? -10.088 -1.806 -16.790 1.00 71.88 92 LEU A O 1
ATOM 656 N N . GLY A 1 93 ? -10.926 -3.544 -15.650 1.00 61.97 93 GLY A N 1
ATOM 657 C CA . GLY A 1 93 ? -10.164 -4.537 -16.412 1.00 61.97 93 GLY A CA 1
ATOM 658 C C . GLY A 1 93 ? -10.592 -4.500 -17.882 1.00 61.97 93 GLY A C 1
ATOM 659 O O . GLY A 1 93 ? -11.781 -4.316 -18.156 1.00 61.97 93 GLY A O 1
ATOM 660 N N . SER A 1 94 ? -9.648 -4.657 -18.816 1.00 54.12 94 SER A N 1
ATOM 661 C CA . SER A 1 94 ? -9.959 -4.654 -20.251 1.00 54.12 94 SER A CA 1
ATOM 662 C C . SER A 1 94 ? -11.027 -5.705 -20.546 1.00 54.12 94 SER A C 1
ATOM 664 O O . SER A 1 94 ? -10.867 -6.883 -20.228 1.00 54.12 94 SER A O 1
ATOM 666 N N . THR A 1 95 ? -12.144 -5.274 -21.128 1.00 47.81 95 THR A N 1
ATOM 667 C CA . THR A 1 95 ? -13.274 -6.166 -21.439 1.00 47.81 95 THR A CA 1
ATOM 668 C C . THR A 1 95 ? -13.132 -6.854 -22.795 1.00 47.81 95 THR A C 1
ATOM 670 O O . THR A 1 95 ? -13.971 -7.684 -23.143 1.00 47.81 95 THR A O 1
ATOM 673 N N . SER A 1 96 ? -12.072 -6.551 -23.547 1.00 45.75 96 SER A N 1
ATOM 674 C CA . SER A 1 96 ? -11.787 -7.172 -24.835 1.00 45.75 96 SER A CA 1
ATOM 675 C C . SER A 1 96 ? -10.312 -7.566 -24.963 1.00 45.75 96 SER A C 1
ATOM 677 O O . SER A 1 96 ? -9.425 -6.888 -24.449 1.00 45.75 96 SER A O 1
ATOM 679 N N . GLU A 1 97 ? -10.061 -8.685 -25.650 1.00 47.81 97 GLU A N 1
ATOM 680 C CA . GLU A 1 97 ? -8.714 -9.146 -26.034 1.00 47.81 97 GLU A CA 1
ATOM 681 C C . GLU A 1 97 ? -8.078 -8.254 -27.125 1.00 47.81 97 GLU A C 1
ATOM 683 O O . GLU A 1 97 ? -6.886 -8.377 -27.395 1.00 47.81 97 GLU A O 1
ATOM 688 N N . ASP A 1 98 ? -8.865 -7.345 -27.717 1.00 49.12 98 ASP A N 1
ATOM 689 C CA . ASP A 1 98 ? -8.480 -6.403 -28.780 1.00 49.12 98 ASP A CA 1
ATOM 690 C C . ASP A 1 98 ? -8.183 -4.981 -28.265 1.00 49.12 98 ASP A C 1
ATOM 692 O O . ASP A 1 98 ? -7.770 -4.115 -29.043 1.00 49.12 98 ASP A O 1
ATOM 696 N N . ASP A 1 99 ? -8.367 -4.706 -26.969 1.00 47.06 99 ASP A N 1
ATOM 697 C CA . ASP A 1 99 ? -8.021 -3.398 -26.422 1.00 47.06 99 ASP A CA 1
ATOM 698 C C . ASP A 1 99 ? -6.499 -3.297 -26.327 1.00 47.06 99 ASP A C 1
ATOM 700 O O . ASP A 1 99 ? -5.863 -3.909 -25.467 1.00 47.06 99 ASP A O 1
ATOM 704 N N . GLY A 1 100 ? -5.919 -2.479 -27.207 1.00 51.06 100 GLY A N 1
ATOM 705 C CA . GLY A 1 100 ? -4.530 -2.020 -27.183 1.00 51.06 100 GLY A CA 1
ATOM 706 C C . GLY A 1 100 ? -4.165 -1.195 -25.941 1.00 51.06 100 GLY A C 1
ATOM 707 O O . GLY A 1 100 ? -3.498 -0.170 -26.067 1.00 51.06 100 GLY A O 1
ATOM 708 N N . ASN A 1 101 ? -4.600 -1.625 -24.752 1.00 58.12 101 ASN A N 1
ATOM 709 C CA . ASN A 1 101 ? -4.180 -1.103 -23.463 1.00 58.12 101 ASN A CA 1
ATOM 710 C C . ASN A 1 101 ? -2.725 -1.499 -23.246 1.00 58.12 101 ASN A C 1
ATOM 712 O O . ASN A 1 101 ? -2.405 -2.583 -22.750 1.00 58.12 101 ASN A O 1
ATOM 716 N N . SER A 1 102 ? -1.858 -0.599 -23.683 1.00 71.12 102 SER A N 1
ATOM 717 C CA . SER A 1 102 ? -0.423 -0.685 -23.524 1.00 71.12 102 SER A CA 1
ATOM 718 C C . SER A 1 102 ? -0.056 -0.685 -22.025 1.00 71.12 102 SER A C 1
ATOM 720 O O . SER A 1 102 ? -0.836 -0.227 -21.182 1.00 71.12 102 SER A O 1
ATOM 722 N N . ASP A 1 103 ? 1.093 -1.256 -21.654 1.00 76.06 103 ASP A N 1
ATOM 723 C CA . ASP A 1 103 ? 1.518 -1.376 -20.244 1.00 76.06 103 ASP A CA 1
ATOM 724 C C . ASP A 1 103 ? 1.627 -0.001 -19.545 1.00 76.06 103 ASP A C 1
ATOM 726 O O . ASP A 1 103 ? 1.389 0.154 -18.345 1.00 76.06 103 ASP A O 1
ATOM 730 N N . GLU A 1 104 ? 1.861 1.035 -20.342 1.00 82.19 104 GLU A N 1
ATOM 731 C CA . GLU A 1 104 ? 1.850 2.444 -19.973 1.00 82.19 104 GLU A CA 1
ATOM 732 C C . GLU A 1 104 ? 0.484 2.908 -19.460 1.00 82.19 104 GLU A C 1
ATOM 734 O O . GLU A 1 104 ? 0.398 3.546 -18.410 1.00 82.19 104 GLU A O 1
ATOM 739 N N . LEU A 1 105 ? -0.597 2.570 -20.177 1.00 82.56 105 LEU A N 1
ATOM 740 C CA . LEU A 1 105 ? -1.960 2.917 -19.772 1.00 82.56 105 LEU A CA 1
ATOM 741 C C . LEU A 1 105 ? -2.317 2.225 -18.459 1.00 82.56 105 LEU A C 1
ATOM 743 O O . LEU A 1 105 ? -2.850 2.868 -17.558 1.00 82.56 105 LEU A O 1
ATOM 747 N N . ARG A 1 106 ? -1.937 0.952 -18.308 1.00 86.62 106 ARG A N 1
ATOM 748 C CA . ARG A 1 106 ? -2.144 0.192 -17.064 1.00 86.62 106 ARG A CA 1
ATOM 749 C C . ARG A 1 106 ? -1.404 0.829 -15.888 1.00 86.62 106 ARG A C 1
ATOM 751 O O . ARG A 1 106 ? -1.945 0.926 -14.789 1.00 86.62 106 ARG A O 1
ATOM 758 N N . SER A 1 107 ? -0.186 1.311 -16.123 1.00 90.69 107 SER A N 1
ATOM 759 C CA . SER A 1 107 ? 0.605 2.013 -15.110 1.00 90.69 107 SER A CA 1
ATOM 760 C C . SER A 1 107 ? -0.008 3.374 -14.749 1.00 90.69 107 SER A C 1
ATOM 762 O O . SER A 1 107 ? -0.081 3.729 -13.573 1.00 90.69 107 SER A O 1
ATOM 764 N N . ALA A 1 108 ? -0.540 4.114 -15.726 1.00 91.88 108 ALA A N 1
ATOM 765 C CA . ALA A 1 108 ? -1.258 5.367 -15.481 1.00 91.88 108 ALA A CA 1
ATOM 766 C C . ALA A 1 108 ? -2.551 5.149 -14.678 1.00 91.88 108 ALA A C 1
ATOM 768 O O . ALA A 1 108 ? -2.834 5.884 -13.728 1.00 91.88 108 ALA A O 1
ATOM 769 N N . GLU A 1 109 ? -3.313 4.111 -15.019 1.00 92.12 109 GLU A N 1
ATOM 770 C CA . GLU A 1 109 ? -4.515 3.702 -14.294 1.00 92.12 109 GLU A CA 1
ATOM 771 C C . GLU A 1 109 ? -4.197 3.298 -12.852 1.00 92.12 109 GLU A C 1
ATOM 773 O O . GLU A 1 109 ? -4.884 3.745 -11.935 1.00 92.12 109 GLU A O 1
ATOM 778 N N . ALA A 1 110 ? -3.134 2.523 -12.621 1.00 93.00 110 ALA A N 1
ATOM 779 C CA . ALA A 1 110 ? -2.684 2.136 -11.285 1.00 93.00 110 ALA A CA 1
ATOM 780 C C . ALA A 1 110 ? -2.379 3.349 -10.387 1.00 93.00 110 ALA A C 1
ATOM 782 O O . ALA A 1 110 ? -2.799 3.402 -9.227 1.00 93.00 110 ALA A O 1
ATOM 783 N N . VAL A 1 111 ? -1.702 4.360 -10.937 1.00 95.12 111 VAL A N 1
ATOM 784 C CA . VAL A 1 111 ? -1.400 5.616 -10.233 1.00 95.12 111 VAL A CA 1
ATOM 785 C C . VAL A 1 111 ? -2.678 6.386 -9.918 1.00 95.12 111 VAL A C 1
ATOM 787 O O . VAL A 1 111 ? -2.867 6.856 -8.792 1.00 95.12 111 VAL A O 1
ATOM 790 N N . ALA A 1 112 ? -3.602 6.466 -10.878 1.00 95.50 112 ALA A N 1
ATOM 791 C CA . ALA A 1 112 ? -4.905 7.083 -10.657 1.00 95.50 112 ALA A CA 1
ATOM 792 C C . ALA A 1 112 ? -5.724 6.338 -9.585 1.00 95.50 112 ALA A C 1
ATOM 794 O O . ALA A 1 112 ? -6.361 6.981 -8.747 1.00 95.50 112 ALA A O 1
ATOM 795 N N . VAL A 1 113 ? -5.680 5.002 -9.566 1.00 97.12 113 VAL A N 1
ATOM 796 C CA . VAL A 1 113 ? -6.338 4.145 -8.565 1.00 97.12 113 VAL A CA 1
ATOM 797 C C . VAL A 1 113 ? -5.794 4.417 -7.164 1.00 97.12 113 VAL A C 1
ATOM 799 O O . VAL A 1 113 ? -6.586 4.678 -6.256 1.00 97.12 113 VAL A O 1
ATOM 802 N N . ALA A 1 114 ? -4.471 4.439 -6.983 1.00 97.75 114 ALA A N 1
ATOM 803 C CA . ALA A 1 114 ? -3.853 4.747 -5.692 1.00 97.75 114 ALA A CA 1
ATOM 804 C C . ALA A 1 114 ? -4.212 6.165 -5.215 1.00 97.75 114 ALA A C 1
ATOM 806 O O . ALA A 1 114 ? -4.652 6.361 -4.078 1.00 97.75 114 ALA A O 1
ATOM 807 N N . ALA A 1 115 ? -4.119 7.159 -6.104 1.00 97.69 115 ALA A N 1
ATOM 808 C CA . ALA A 1 115 ? -4.485 8.533 -5.779 1.00 97.69 115 ALA A CA 1
ATOM 809 C C . ALA A 1 115 ? -5.980 8.688 -5.437 1.00 97.69 115 ALA A C 1
ATOM 811 O O . ALA A 1 115 ? -6.330 9.446 -4.525 1.00 97.69 115 ALA A O 1
ATOM 812 N N . SER A 1 116 ? -6.859 7.959 -6.126 1.00 98.19 116 SER A N 1
ATOM 813 C CA . SER A 1 116 ? -8.301 7.957 -5.858 1.00 98.19 116 SER A CA 1
ATOM 814 C C . SER A 1 116 ? -8.623 7.287 -4.526 1.00 98.19 116 SER A C 1
ATOM 816 O O . SER A 1 116 ? -9.430 7.812 -3.764 1.00 98.19 116 SER A O 1
ATOM 818 N N . ALA A 1 117 ? -7.954 6.181 -4.193 1.00 98.44 117 ALA A N 1
ATOM 819 C CA . ALA A 1 117 ? -8.120 5.504 -2.911 1.00 98.44 117 ALA A CA 1
ATOM 820 C C . ALA A 1 117 ? -7.761 6.419 -1.733 1.00 98.44 117 ALA A C 1
ATOM 822 O O . ALA A 1 117 ? -8.551 6.559 -0.796 1.00 98.44 117 ALA A O 1
ATOM 823 N N . CYS A 1 118 ? -6.631 7.126 -1.819 1.00 98.12 118 CYS A N 1
ATOM 824 C CA . CYS A 1 118 ? -6.287 8.138 -0.825 1.00 98.12 118 CYS A CA 1
ATOM 825 C C . CYS A 1 118 ? -7.342 9.260 -0.766 1.00 98.12 118 CYS A C 1
ATOM 827 O O . CYS A 1 118 ? -7.665 9.716 0.323 1.00 98.12 118 CYS A O 1
ATOM 829 N N . ALA A 1 119 ? -7.950 9.661 -1.891 1.00 98.25 119 ALA A N 1
ATOM 830 C CA . ALA A 1 119 ? -8.946 10.744 -1.904 1.00 98.25 119 ALA A CA 1
ATOM 831 C C . ALA A 1 119 ? -10.250 10.332 -1.210 1.00 98.25 119 ALA A C 1
ATOM 833 O O . ALA A 1 119 ? -10.832 11.100 -0.444 1.00 98.25 119 ALA A O 1
ATOM 834 N N . VAL A 1 120 ? -10.690 9.093 -1.439 1.00 98.25 120 VAL A N 1
ATOM 835 C CA . VAL A 1 120 ? -11.822 8.493 -0.722 1.00 98.25 120 VAL A CA 1
ATOM 836 C C . VAL A 1 120 ? -11.515 8.437 0.779 1.00 98.25 120 VAL A C 1
ATOM 838 O O . VAL A 1 120 ? -12.349 8.830 1.594 1.00 98.25 120 VAL A O 1
ATOM 841 N N . ALA A 1 121 ? -10.312 8.004 1.158 1.00 97.88 121 ALA A N 1
ATOM 842 C CA . ALA A 1 121 ? -9.899 7.923 2.557 1.00 97.88 121 ALA A CA 1
ATOM 843 C C . ALA A 1 121 ? -9.874 9.290 3.258 1.00 97.88 121 ALA A C 1
ATOM 845 O O . ALA A 1 121 ? -10.393 9.423 4.369 1.00 97.88 121 ALA A O 1
ATOM 846 N N . GLU A 1 122 ? -9.320 10.306 2.594 1.00 97.06 122 GLU A N 1
ATOM 847 C CA . GLU A 1 122 ? -9.315 11.698 3.050 1.00 97.06 122 GLU A CA 1
ATOM 848 C C . GLU A 1 122 ? -10.735 12.242 3.203 1.00 97.06 122 GLU A C 1
ATOM 850 O O . GLU A 1 122 ? -11.006 12.980 4.148 1.00 97.06 122 GLU A O 1
ATOM 855 N N . SER A 1 123 ? -11.662 11.859 2.316 1.00 96.44 123 SER A N 1
ATOM 856 C CA . SER A 1 123 ? -13.061 12.278 2.408 1.00 96.44 123 SER A CA 1
ATOM 857 C C . SER A 1 123 ? -13.687 11.847 3.733 1.00 96.44 123 SER A C 1
ATOM 859 O O . SER A 1 123 ? -14.244 12.704 4.416 1.00 96.44 123 SER A O 1
ATOM 861 N N . PHE A 1 124 ? -13.516 10.588 4.158 1.00 95.06 124 PHE A N 1
ATOM 862 C CA . PHE A 1 124 ? -14.010 10.116 5.461 1.00 95.06 124 PHE A CA 1
ATOM 863 C C . PHE A 1 124 ? -13.416 10.902 6.637 1.00 95.06 124 PHE A C 1
ATOM 865 O O . PHE A 1 124 ? -14.110 11.218 7.611 1.00 95.06 124 PHE A O 1
ATOM 872 N N . THR A 1 125 ? -12.129 11.237 6.550 1.00 91.69 125 THR A N 1
ATOM 873 C CA . THR A 1 125 ? -11.437 12.011 7.579 1.00 91.69 125 THR A CA 1
ATOM 874 C C . THR A 1 125 ? -11.938 13.449 7.639 1.00 91.69 125 THR A C 1
ATOM 876 O O . THR A 1 125 ? -12.271 13.930 8.719 1.00 91.69 125 THR A O 1
ATOM 879 N N . LEU A 1 126 ? -12.045 14.130 6.500 1.00 92.81 126 LEU A N 1
ATOM 880 C CA . LEU A 1 126 ? -12.430 15.539 6.431 1.00 92.81 126 LEU A CA 1
ATOM 881 C C . LEU A 1 126 ? -13.928 15.763 6.673 1.00 92.81 126 LEU A C 1
ATOM 883 O O . LEU A 1 126 ? -14.296 16.796 7.230 1.00 92.81 126 LEU A O 1
ATOM 887 N N . SER A 1 127 ? -14.793 14.819 6.282 1.00 92.19 127 SER A N 1
ATOM 888 C CA . SER A 1 127 ? -16.246 14.942 6.469 1.00 92.19 127 SER A CA 1
ATOM 889 C C . SER A 1 127 ? -16.697 14.573 7.876 1.00 92.19 127 SER A C 1
ATOM 891 O O . SER A 1 127 ? -17.647 15.155 8.397 1.00 92.19 127 SER A O 1
ATOM 893 N N . SER A 1 128 ? -16.048 13.573 8.474 1.00 89.19 128 SER A N 1
ATOM 894 C CA . SER A 1 128 ? -16.587 12.868 9.640 1.00 89.19 128 SER A CA 1
ATOM 895 C C . SER A 1 128 ? -15.569 12.699 10.768 1.00 89.19 128 SER A C 1
ATOM 897 O O . SER A 1 128 ? -15.897 12.118 11.799 1.00 89.19 128 SER A O 1
ATOM 899 N N . GLY A 1 129 ? -14.339 13.201 10.601 1.00 92.31 129 GLY A N 1
ATOM 900 C CA . GLY A 1 129 ? -13.268 13.067 11.592 1.00 92.31 129 GLY A CA 1
ATOM 901 C C . GLY A 1 129 ? -12.808 11.625 11.799 1.00 92.31 129 GLY A C 1
ATOM 902 O O . GLY A 1 129 ? -12.179 11.324 12.812 1.00 92.31 129 GLY A O 1
ATOM 903 N N . LEU A 1 130 ? -13.144 10.724 10.872 1.00 93.31 130 LEU A N 1
ATOM 904 C CA . LEU A 1 130 ? -12.835 9.305 10.994 1.00 93.31 130 LEU A CA 1
ATOM 905 C C . LEU A 1 130 ? -11.373 9.027 10.655 1.00 93.31 130 LEU A C 1
ATOM 907 O O . LEU A 1 130 ? -10.722 9.748 9.894 1.00 93.31 130 LEU A O 1
ATOM 911 N N . ASP A 1 131 ? -10.869 7.940 11.223 1.00 95.62 131 ASP A N 1
ATOM 912 C CA . ASP A 1 131 ? -9.595 7.370 10.814 1.00 95.62 131 ASP A CA 1
ATOM 913 C C . ASP A 1 131 ? -9.817 6.424 9.626 1.00 95.62 131 ASP A C 1
ATOM 915 O O . ASP A 1 131 ? -10.779 5.651 9.607 1.00 95.62 131 ASP A O 1
ATOM 919 N N . SER A 1 132 ? -8.903 6.452 8.667 1.00 97.06 132 SER A N 1
ATOM 920 C CA . SER A 1 132 ? -8.931 5.649 7.451 1.00 97.06 132 SER A CA 1
ATOM 921 C C . SER A 1 132 ? -7.663 4.804 7.344 1.00 97.06 132 SER A C 1
ATOM 923 O O . SER A 1 132 ? -6.574 5.241 7.719 1.00 97.06 132 SER A O 1
ATOM 925 N N . PHE A 1 133 ? -7.803 3.588 6.827 1.00 98.06 133 PHE A N 1
ATOM 926 C CA . PHE A 1 133 ? -6.714 2.660 6.546 1.00 98.06 133 PHE A CA 1
ATOM 927 C C . PHE A 1 133 ? -6.716 2.332 5.056 1.00 98.06 133 PHE A C 1
ATOM 929 O O . PHE A 1 133 ? -7.662 1.722 4.558 1.00 98.06 133 PHE A O 1
ATOM 936 N N . VAL A 1 134 ? -5.675 2.773 4.358 1.00 98.69 134 VAL A N 1
ATOM 937 C CA . VAL A 1 134 ? -5.518 2.629 2.911 1.00 98.69 134 VAL A CA 1
ATOM 938 C C . VAL A 1 134 ? -4.442 1.600 2.624 1.00 98.69 134 VAL A C 1
ATOM 940 O O . VAL A 1 134 ? -3.348 1.694 3.173 1.00 98.69 134 VAL A O 1
ATOM 943 N N . VAL A 1 135 ? -4.738 0.649 1.746 1.00 98.69 135 VAL A N 1
ATOM 944 C CA . VAL A 1 135 ? -3.742 -0.266 1.176 1.00 98.69 135 VAL A CA 1
ATOM 945 C C . VAL A 1 135 ? -3.587 0.043 -0.307 1.00 98.69 135 VAL A C 1
ATOM 947 O O . VAL A 1 135 ? -4.593 0.163 -1.000 1.00 98.69 135 VAL A O 1
ATOM 950 N N . VAL A 1 136 ? -2.351 0.153 -0.785 1.00 98.50 136 VAL A N 1
ATOM 951 C CA . VAL A 1 136 ? -1.999 0.216 -2.209 1.00 98.50 136 VAL A CA 1
ATOM 952 C C . VAL A 1 136 ? -1.308 -1.095 -2.585 1.00 98.50 136 VAL A C 1
ATOM 954 O O . VAL A 1 136 ? -0.201 -1.357 -2.116 1.00 98.50 136 VAL A O 1
ATOM 957 N N . ASP A 1 137 ? -1.996 -1.919 -3.378 1.00 95.88 137 ASP A N 1
ATOM 958 C CA . ASP A 1 137 ? -1.568 -3.243 -3.853 1.00 95.88 137 ASP A CA 1
ATOM 959 C C . ASP A 1 137 ? -1.485 -3.226 -5.386 1.00 95.88 137 ASP A C 1
ATOM 961 O O . ASP A 1 137 ? -2.503 -3.421 -6.060 1.00 95.88 137 ASP A O 1
ATOM 965 N N . ASP A 1 138 ? -0.335 -2.913 -5.980 1.00 92.12 138 ASP A N 1
ATOM 966 C CA . ASP A 1 138 ? 0.965 -2.515 -5.405 1.00 92.12 138 ASP A CA 1
ATOM 967 C C . ASP A 1 138 ? 1.379 -1.081 -5.807 1.00 92.12 138 ASP A C 1
ATOM 969 O O . ASP A 1 138 ? 0.666 -0.380 -6.541 1.00 92.12 138 ASP A O 1
ATOM 973 N N . ILE A 1 139 ? 2.523 -0.618 -5.282 1.00 94.94 139 ILE A N 1
ATOM 974 C CA . ILE A 1 139 ? 3.134 0.671 -5.637 1.00 94.94 139 ILE A CA 1
ATOM 975 C C . ILE A 1 139 ? 4.090 0.570 -6.836 1.00 94.94 139 ILE A C 1
ATOM 977 O O . ILE A 1 139 ? 4.460 1.599 -7.400 1.00 94.94 139 ILE A O 1
ATOM 981 N N . ASP A 1 140 ? 4.462 -0.630 -7.276 1.00 90.19 140 ASP A N 1
ATOM 982 C CA . ASP A 1 140 ? 5.506 -0.847 -8.286 1.00 90.19 140 ASP A CA 1
ATOM 983 C C . ASP A 1 140 ? 5.103 -0.261 -9.647 1.00 90.19 140 ASP A C 1
ATOM 985 O O . ASP A 1 140 ? 5.920 0.321 -10.369 1.00 90.19 140 ASP A O 1
ATOM 989 N N . ARG A 1 141 ? 3.798 -0.244 -9.944 1.00 90.19 141 ARG A N 1
ATOM 990 C CA . ARG A 1 141 ? 3.239 0.439 -11.125 1.00 90.19 141 ARG A CA 1
ATOM 991 C C . ARG A 1 141 ? 3.496 1.952 -11.176 1.00 90.19 141 ARG A C 1
ATOM 993 O O . ARG A 1 141 ? 3.490 2.526 -12.265 1.00 90.19 141 ARG A O 1
ATOM 1000 N N . HIS A 1 142 ? 3.781 2.608 -10.046 1.00 92.88 142 HIS A N 1
ATOM 1001 C CA . HIS A 1 142 ? 4.221 4.012 -10.052 1.00 92.88 142 HIS A CA 1
ATOM 1002 C C . HIS A 1 142 ? 5.608 4.159 -10.681 1.00 92.88 142 HIS A C 1
ATOM 1004 O O . HIS A 1 142 ? 5.849 5.106 -11.433 1.00 92.88 142 HIS A O 1
ATOM 1010 N N . LYS A 1 143 ? 6.518 3.214 -10.415 1.00 91.19 143 LYS A N 1
ATOM 1011 C CA . LYS A 1 143 ? 7.856 3.212 -11.013 1.00 91.19 143 LYS A CA 1
ATOM 1012 C C . LYS A 1 143 ? 7.781 2.918 -12.502 1.00 91.19 143 LYS A C 1
ATOM 1014 O O . LYS A 1 143 ? 8.424 3.618 -13.278 1.00 91.19 143 LYS A O 1
ATOM 1019 N N . ALA A 1 144 ? 6.938 1.965 -12.900 1.00 88.88 144 ALA A N 1
ATOM 1020 C CA . ALA A 1 144 ? 6.703 1.661 -14.309 1.00 88.88 144 ALA A CA 1
ATOM 1021 C C . ALA A 1 144 ? 6.237 2.903 -15.095 1.00 88.88 144 ALA A C 1
ATOM 1023 O O . ALA A 1 144 ? 6.788 3.204 -16.158 1.00 88.88 144 ALA A O 1
ATOM 1024 N N . LEU A 1 145 ? 5.295 3.685 -14.544 1.00 92.06 145 LEU A N 1
ATOM 1025 C CA . LEU A 1 145 ? 4.844 4.927 -15.179 1.00 92.06 145 LEU A CA 1
ATOM 1026 C C . LEU A 1 145 ? 5.954 5.988 -15.256 1.00 92.06 145 LEU A C 1
ATOM 1028 O O . LEU A 1 145 ? 6.089 6.669 -16.279 1.00 92.06 145 LEU A O 1
ATOM 1032 N N . TRP A 1 146 ? 6.736 6.140 -14.185 1.00 92.12 146 TRP A N 1
ATOM 1033 C CA . TRP A 1 146 ? 7.861 7.076 -14.136 1.00 92.12 146 TRP A CA 1
ATOM 1034 C C . TRP A 1 146 ? 8.906 6.760 -15.208 1.00 92.12 146 TRP A C 1
ATOM 1036 O O . TRP A 1 146 ? 9.306 7.635 -15.982 1.00 92.12 146 TRP A O 1
ATOM 1046 N N . ASP A 1 147 ? 9.300 5.492 -15.301 1.00 89.06 147 ASP A N 1
ATOM 1047 C CA . ASP A 1 147 ? 10.316 5.033 -16.243 1.00 89.06 147 ASP A CA 1
ATOM 1048 C C . ASP A 1 147 ? 9.840 5.154 -17.684 1.00 89.06 147 ASP A C 1
ATOM 1050 O O . ASP A 1 147 ? 10.600 5.582 -18.554 1.00 89.06 147 ASP A O 1
ATOM 1054 N N . TRP A 1 148 ? 8.571 4.838 -17.945 1.00 89.19 148 TRP A N 1
ATOM 1055 C CA . TRP A 1 148 ? 7.980 5.082 -19.254 1.00 89.19 148 TRP A CA 1
ATOM 1056 C C . TRP A 1 148 ? 8.002 6.568 -19.622 1.00 89.19 148 TRP A C 1
ATOM 1058 O O . TRP A 1 148 ? 8.464 6.920 -20.707 1.00 89.19 148 TRP A O 1
ATOM 1068 N N . THR A 1 149 ? 7.552 7.444 -18.722 1.00 91.06 149 THR A N 1
ATOM 1069 C CA . THR A 1 149 ? 7.521 8.891 -18.982 1.00 91.06 149 THR A CA 1
ATOM 1070 C C . THR A 1 149 ? 8.931 9.423 -19.248 1.00 91.06 149 THR A C 1
ATOM 1072 O O . THR A 1 149 ? 9.134 10.209 -20.170 1.00 91.06 149 THR A O 1
ATOM 1075 N N . THR A 1 150 ? 9.922 8.933 -18.499 1.00 89.88 150 THR A N 1
ATOM 1076 C CA . THR A 1 150 ? 11.343 9.255 -18.692 1.00 89.88 150 THR A CA 1
ATOM 1077 C C . THR A 1 150 ? 11.823 8.840 -20.085 1.00 89.88 150 THR A C 1
ATOM 1079 O O . THR A 1 150 ? 12.414 9.653 -20.795 1.00 89.88 150 THR A O 1
ATOM 1082 N N . ARG A 1 151 ? 11.530 7.607 -20.522 1.00 89.31 151 ARG A N 1
ATOM 1083 C CA . ARG A 1 151 ? 11.877 7.122 -21.872 1.00 89.31 151 ARG A CA 1
ATOM 1084 C C . ARG A 1 151 ? 11.197 7.947 -22.962 1.00 89.31 151 ARG A C 1
ATOM 1086 O O . ARG A 1 151 ? 11.859 8.366 -23.903 1.00 89.31 151 ARG A O 1
ATOM 1093 N N . LEU A 1 152 ? 9.911 8.254 -22.797 1.00 90.00 152 LEU A N 1
ATOM 1094 C CA . LEU A 1 152 ? 9.158 9.068 -23.748 1.00 90.00 152 LEU A CA 1
ATOM 1095 C C . LEU A 1 152 ? 9.753 10.477 -23.896 1.00 90.00 152 LEU A C 1
ATOM 1097 O O . LEU A 1 152 ? 9.844 10.997 -25.006 1.00 90.00 152 LEU A O 1
ATOM 1101 N N . LEU A 1 153 ? 10.178 11.099 -22.793 1.00 91.00 153 LEU A N 1
ATOM 1102 C CA . LEU A 1 153 ? 10.840 12.403 -22.833 1.00 91.00 153 LEU A CA 1
ATOM 1103 C C . LEU A 1 153 ? 12.163 12.344 -23.601 1.00 91.00 153 LEU A C 1
ATOM 1105 O O . LEU A 1 153 ? 12.427 13.239 -24.403 1.00 91.00 153 LEU A O 1
ATOM 1109 N N . ILE A 1 154 ? 12.955 11.287 -23.410 1.00 89.31 154 ILE A N 1
ATOM 1110 C CA . ILE A 1 154 ? 14.196 11.068 -24.166 1.00 89.31 154 ILE A CA 1
ATOM 1111 C C . ILE A 1 154 ? 13.894 10.893 -25.657 1.00 89.31 154 ILE A C 1
ATOM 1113 O O . ILE A 1 154 ? 14.552 11.515 -26.489 1.00 89.31 154 ILE A O 1
ATOM 1117 N N . ASP A 1 155 ? 12.882 10.097 -25.999 1.00 91.00 155 ASP A N 1
ATOM 1118 C CA . ASP A 1 155 ? 12.519 9.818 -27.390 1.00 91.00 155 ASP A CA 1
ATOM 1119 C C . ASP A 1 155 ? 12.048 11.079 -28.132 1.00 91.00 155 ASP A C 1
ATOM 1121 O O . ASP A 1 155 ? 12.351 11.263 -29.313 1.00 91.00 155 ASP A O 1
ATOM 1125 N N . VAL A 1 156 ? 11.311 11.963 -27.451 1.00 95.00 156 VAL A N 1
ATOM 1126 C CA . VAL A 1 156 ? 10.724 13.168 -28.059 1.00 95.00 156 VAL A CA 1
ATOM 1127 C C . VAL A 1 156 ? 11.678 14.364 -28.033 1.00 95.00 156 VAL A C 1
ATOM 1129 O O . VAL A 1 156 ? 11.739 15.122 -29.004 1.00 95.00 156 VAL A O 1
ATOM 1132 N N . TYR A 1 157 ? 12.404 14.562 -26.931 1.00 94.50 157 TYR A N 1
ATOM 1133 C CA . TYR A 1 157 ? 13.174 15.783 -26.664 1.00 94.50 157 TYR A CA 1
ATOM 1134 C C . TYR A 1 157 ? 14.687 15.554 -26.551 1.00 94.50 157 TYR A C 1
ATOM 1136 O O . TYR A 1 157 ? 15.444 16.523 -26.473 1.00 94.50 157 TYR A O 1
ATOM 1144 N N . GLY A 1 158 ? 15.140 14.302 -26.597 1.00 91.50 158 GLY A N 1
ATOM 1145 C CA . GLY A 1 158 ? 16.538 13.924 -26.441 1.00 91.50 158 GLY A CA 1
ATOM 1146 C C . GLY A 1 158 ? 16.955 13.722 -24.984 1.00 91.50 158 GLY A C 1
ATOM 1147 O O . GLY A 1 158 ? 16.242 14.034 -24.035 1.00 91.50 158 GLY A O 1
ATOM 1148 N N . GLU A 1 159 ? 18.165 13.196 -24.813 1.00 87.75 159 GLU A N 1
ATOM 1149 C CA . GLU A 1 159 ? 18.716 12.780 -23.520 1.00 87.75 159 GLU A CA 1
ATOM 1150 C C . GLU A 1 159 ? 18.827 13.891 -22.466 1.00 87.75 159 GLU A C 1
ATOM 1152 O O . GLU A 1 159 ? 18.774 13.596 -21.275 1.00 87.75 159 GLU A O 1
ATOM 1157 N N . GLU A 1 160 ? 18.977 15.150 -22.886 1.00 88.69 160 GLU A N 1
ATOM 1158 C CA . GLU A 1 160 ? 19.111 16.297 -21.975 1.00 88.69 160 GLU A CA 1
ATOM 1159 C C . GLU A 1 160 ? 17.778 16.753 -21.363 1.00 88.69 160 GLU A C 1
ATOM 1161 O O . GLU A 1 160 ? 17.758 17.628 -20.500 1.00 88.69 160 GLU A O 1
ATOM 1166 N N . ALA A 1 161 ? 16.657 16.162 -21.787 1.00 88.44 161 ALA A N 1
ATOM 1167 C CA . ALA A 1 161 ? 15.339 16.460 -21.235 1.00 88.44 161 ALA A CA 1
ATOM 1168 C C . ALA A 1 161 ? 15.112 15.867 -19.833 1.00 88.44 161 ALA A C 1
ATOM 1170 O O . ALA A 1 161 ? 14.154 16.247 -19.161 1.00 88.44 161 ALA A O 1
ATOM 1171 N N . VAL A 1 162 ? 15.964 14.935 -19.399 1.00 87.19 162 VAL A N 1
ATOM 1172 C CA . VAL A 1 162 ? 15.862 14.230 -18.115 1.00 87.19 162 VAL A CA 1
ATOM 1173 C C . VAL A 1 162 ? 17.206 14.249 -17.392 1.00 87.19 162 VAL A C 1
ATOM 1175 O O . VAL A 1 162 ? 18.261 14.382 -18.014 1.00 87.19 162 VAL A O 1
ATOM 1178 N N . VAL A 1 163 ? 17.193 14.099 -16.067 1.00 85.88 163 VAL A N 1
ATOM 1179 C CA . VAL A 1 163 ? 18.442 14.024 -15.301 1.00 85.88 163 VAL A CA 1
ATOM 1180 C C . VAL A 1 163 ? 19.086 12.643 -15.424 1.00 85.88 163 VAL A C 1
ATOM 1182 O O . VAL A 1 163 ? 18.418 11.628 -15.622 1.00 85.88 163 VAL A O 1
ATOM 1185 N N . GLU A 1 164 ? 20.409 12.591 -15.260 1.00 81.50 164 GLU A N 1
ATOM 1186 C CA . GLU A 1 164 ? 21.182 11.344 -15.338 1.00 81.50 164 GLU A CA 1
ATOM 1187 C C . GLU A 1 164 ? 20.672 10.275 -14.357 1.00 81.50 164 GLU A C 1
ATOM 1189 O O . GLU A 1 164 ? 20.588 9.103 -14.719 1.00 81.50 164 GLU A O 1
ATOM 1194 N N . ALA A 1 165 ? 20.262 10.683 -13.151 1.00 78.62 165 ALA A N 1
ATOM 1195 C CA . ALA A 1 165 ? 19.717 9.780 -12.140 1.00 78.62 165 ALA A CA 1
ATOM 1196 C C . ALA A 1 165 ? 18.465 9.028 -12.629 1.00 78.62 165 ALA A C 1
ATOM 1198 O O . ALA A 1 165 ? 18.400 7.813 -12.465 1.00 78.62 165 ALA A O 1
ATOM 1199 N N . ASP A 1 166 ? 17.526 9.714 -13.293 1.00 79.62 166 ASP A N 1
ATOM 1200 C CA . ASP A 1 166 ? 16.300 9.093 -13.816 1.00 79.62 166 ASP A CA 1
ATOM 1201 C C . ASP A 1 166 ? 16.614 8.110 -14.949 1.00 79.62 166 ASP A C 1
ATOM 1203 O O . ASP A 1 166 ? 16.048 7.021 -15.018 1.00 79.62 166 ASP A O 1
ATOM 1207 N N . ARG A 1 167 ? 17.584 8.447 -15.808 1.00 75.88 167 ARG A N 1
ATOM 1208 C CA . ARG A 1 167 ? 18.056 7.547 -16.874 1.00 75.88 167 ARG A CA 1
ATOM 1209 C C . ARG A 1 167 ? 18.698 6.279 -16.331 1.00 75.88 167 ARG A C 1
ATOM 1211 O O . ARG A 1 167 ? 18.588 5.220 -16.943 1.00 75.88 167 ARG A O 1
ATOM 1218 N N . GLN A 1 168 ? 19.403 6.413 -15.214 1.00 72.00 168 GLN A N 1
ATOM 1219 C CA . GLN A 1 168 ? 20.049 5.314 -14.510 1.00 72.00 168 GLN A CA 1
ATOM 1220 C C . GLN A 1 168 ? 19.097 4.621 -13.531 1.00 72.00 168 GLN A C 1
ATOM 1222 O O . GLN A 1 168 ? 19.551 3.769 -12.785 1.00 72.00 168 GLN A O 1
ATOM 1227 N N . GLY A 1 169 ? 17.802 4.960 -13.519 1.00 66.12 169 GLY A N 1
ATOM 1228 C CA . GLY A 1 169 ? 16.787 4.298 -12.701 1.00 66.12 169 GLY A CA 1
ATOM 1229 C C . GLY A 1 169 ? 16.835 4.609 -11.200 1.00 66.12 169 GLY A C 1
ATOM 1230 O O . GLY A 1 169 ? 16.143 3.930 -10.443 1.00 66.12 169 GLY A O 1
ATOM 1231 N N . GLY A 1 170 ? 17.608 5.610 -10.771 1.00 67.88 170 GLY A N 1
ATOM 1232 C CA . GLY A 1 170 ? 17.655 6.082 -9.384 1.00 67.88 170 GLY A CA 1
ATOM 1233 C C . GLY A 1 170 ? 16.672 7.221 -9.089 1.00 67.88 170 GLY A C 1
ATOM 1234 O O . GLY A 1 170 ? 16.167 7.866 -10.004 1.00 67.88 170 GLY A O 1
ATOM 1235 N N . ALA A 1 171 ? 16.424 7.520 -7.806 1.00 71.12 171 ALA A N 1
ATOM 1236 C CA . ALA A 1 171 ? 15.583 8.656 -7.419 1.00 71.12 171 ALA A CA 1
ATOM 1237 C C . ALA A 1 171 ? 16.231 10.025 -7.648 1.00 71.12 171 ALA A C 1
ATOM 1239 O O . ALA A 1 171 ? 17.030 10.500 -6.832 1.00 71.12 171 ALA A O 1
ATOM 1240 N N . SER A 1 172 ? 15.770 10.731 -8.676 1.00 81.00 172 SER A N 1
ATOM 1241 C CA . SER A 1 172 ? 15.876 12.189 -8.743 1.00 81.00 172 SER A CA 1
ATOM 1242 C C . SER A 1 172 ? 15.015 12.888 -7.674 1.00 81.00 172 SER A C 1
ATOM 1244 O O . SER A 1 172 ? 14.138 12.293 -7.032 1.00 81.00 172 SER A O 1
ATOM 1246 N N . SER A 1 173 ? 15.244 14.191 -7.482 1.00 83.38 173 SER A N 1
ATOM 1247 C CA . SER A 1 173 ? 14.368 15.050 -6.671 1.00 83.38 173 SER A CA 1
ATOM 1248 C C . SER A 1 173 ? 12.926 15.057 -7.180 1.00 83.38 173 SER A C 1
ATOM 1250 O O . SER A 1 173 ? 11.982 15.100 -6.391 1.00 83.38 173 SER A O 1
ATOM 1252 N N . GLU A 1 174 ? 12.758 14.986 -8.492 1.00 89.06 174 GLU A N 1
ATOM 1253 C CA . GLU A 1 174 ? 11.499 15.000 -9.210 1.00 89.06 174 GLU A CA 1
ATOM 1254 C C . GLU A 1 174 ? 10.741 13.695 -8.968 1.00 89.06 174 GLU A C 1
ATOM 1256 O O . GLU A 1 174 ? 9.560 13.741 -8.617 1.00 89.06 174 GLU A O 1
ATOM 1261 N N . MET A 1 175 ? 11.429 12.548 -9.021 1.00 89.88 175 MET A N 1
ATOM 1262 C CA . MET A 1 175 ? 10.836 11.254 -8.677 1.00 89.88 175 MET A CA 1
ATOM 1263 C C . MET A 1 175 ? 10.358 11.251 -7.221 1.00 89.88 175 MET A C 1
ATOM 1265 O O . MET A 1 175 ? 9.239 10.833 -6.921 1.00 89.88 175 MET A O 1
ATOM 1269 N N . ARG A 1 176 ? 11.160 11.792 -6.294 1.00 89.94 176 ARG A N 1
ATOM 1270 C CA . ARG A 1 176 ? 10.747 11.933 -4.886 1.00 89.94 176 ARG A CA 1
ATOM 1271 C C . ARG A 1 176 ? 9.530 12.838 -4.736 1.00 89.94 176 ARG A C 1
ATOM 1273 O O . ARG A 1 176 ? 8.642 12.516 -3.949 1.00 89.94 176 ARG A O 1
ATOM 1280 N N . GLY A 1 177 ? 9.458 13.939 -5.484 1.00 91.19 177 GLY A N 1
ATOM 1281 C CA . GLY A 1 177 ? 8.283 14.811 -5.529 1.00 91.19 177 GLY A CA 1
ATOM 1282 C C . GLY A 1 177 ? 7.032 14.081 -6.027 1.00 91.19 177 GLY A C 1
ATOM 1283 O O . GLY A 1 177 ? 5.967 14.203 -5.421 1.00 91.19 177 GLY A O 1
ATOM 1284 N N . TYR A 1 178 ? 7.184 13.262 -7.069 1.00 93.62 178 TYR A N 1
ATOM 1285 C CA . TYR A 1 178 ? 6.126 12.425 -7.629 1.00 93.62 178 TYR A CA 1
ATOM 1286 C C . TYR A 1 178 ? 5.557 11.434 -6.599 1.00 93.62 178 TYR A C 1
ATOM 1288 O O . TYR A 1 178 ? 4.352 11.450 -6.341 1.00 93.62 178 TYR A O 1
ATOM 1296 N N . TYR A 1 179 ? 6.406 10.655 -5.921 1.00 94.62 179 TYR A N 1
ATOM 1297 C CA . TYR A 1 179 ? 5.965 9.744 -4.853 1.00 94.62 179 TYR A CA 1
ATOM 1298 C C . TYR A 1 179 ? 5.411 10.482 -3.631 1.00 94.62 179 TYR A C 1
ATOM 1300 O O . TYR A 1 179 ? 4.406 10.067 -3.049 1.00 94.62 179 TYR A O 1
ATOM 1308 N N . SER A 1 180 ? 6.028 11.604 -3.250 1.00 91.56 180 SER A N 1
ATOM 1309 C CA . SER A 1 180 ? 5.585 12.407 -2.104 1.00 91.56 180 SER A CA 1
ATOM 1310 C C . SER A 1 180 ? 4.152 12.902 -2.276 1.00 91.56 180 SER A C 1
ATOM 1312 O O . SER A 1 180 ? 3.418 12.956 -1.292 1.00 91.56 180 SER A O 1
ATOM 1314 N N . GLY A 1 181 ? 3.724 13.195 -3.511 1.00 93.19 181 GLY A N 1
ATOM 1315 C CA . GLY A 1 181 ? 2.343 13.570 -3.820 1.00 93.19 181 GLY A CA 1
ATOM 1316 C C . GLY A 1 181 ? 1.304 12.522 -3.401 1.00 93.19 181 GLY A C 1
ATOM 1317 O O . GLY A 1 181 ? 0.171 12.886 -3.092 1.00 93.19 181 GLY A O 1
ATOM 1318 N N . LEU A 1 182 ? 1.683 11.242 -3.331 1.00 95.69 182 LEU A N 1
ATOM 1319 C CA . LEU A 1 182 ? 0.848 10.173 -2.784 1.00 95.69 182 LEU A CA 1
ATOM 1320 C C . LEU A 1 182 ? 1.131 9.932 -1.295 1.00 95.69 182 LEU A C 1
ATOM 1322 O O . LEU A 1 182 ? 0.200 9.930 -0.492 1.00 95.69 182 LEU A O 1
ATOM 1326 N N . ILE A 1 183 ? 2.400 9.732 -0.924 1.00 95.56 183 ILE A N 1
ATOM 1327 C CA . ILE A 1 183 ? 2.799 9.256 0.413 1.00 95.56 183 ILE A CA 1
ATOM 1328 C C . ILE A 1 183 ? 2.447 10.271 1.506 1.00 95.56 183 ILE A C 1
ATOM 1330 O O . ILE A 1 183 ? 1.930 9.894 2.556 1.00 95.56 183 ILE A O 1
ATOM 1334 N N . GLN 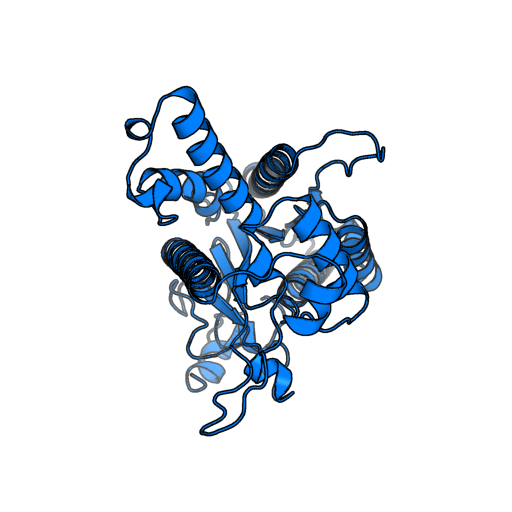A 1 184 ? 2.656 11.567 1.251 1.00 93.12 184 GLN A N 1
ATOM 1335 C CA . GLN A 1 184 ? 2.426 12.638 2.235 1.00 93.12 184 GLN A CA 1
ATOM 1336 C C . GLN A 1 184 ? 0.939 12.933 2.490 1.00 93.12 184 GLN A C 1
ATOM 1338 O O . GLN A 1 184 ? 0.600 13.809 3.284 1.00 93.12 184 GLN A O 1
ATOM 1343 N N . ARG A 1 185 ? 0.037 12.206 1.823 1.00 95.00 185 ARG A N 1
ATOM 1344 C CA . ARG A 1 185 ? -1.404 12.223 2.109 1.00 95.00 185 ARG A CA 1
ATOM 1345 C C . ARG A 1 185 ? -1.748 11.385 3.338 1.00 95.00 185 ARG A C 1
ATOM 1347 O O . ARG A 1 185 ? -2.808 11.568 3.931 1.00 95.00 185 ARG A O 1
ATOM 1354 N N . ALA A 1 186 ? -0.847 10.490 3.745 1.00 95.50 186 ALA A N 1
ATOM 1355 C CA . ALA A 1 186 ? -0.919 9.854 5.047 1.00 95.50 186 ALA A CA 1
ATOM 1356 C C . ALA A 1 186 ? -0.576 10.869 6.145 1.00 95.50 186 ALA A C 1
ATOM 1358 O O . ALA A 1 186 ? 0.411 11.598 6.054 1.00 95.50 186 ALA A O 1
ATOM 1359 N N . GLY A 1 187 ? -1.394 10.925 7.190 1.00 93.81 187 GLY A N 1
ATOM 1360 C CA . GLY A 1 187 ? -1.164 11.851 8.292 1.00 93.81 187 GLY A CA 1
ATOM 1361 C C . GLY A 1 187 ? -2.285 11.884 9.320 1.00 93.81 187 GLY A C 1
ATOM 1362 O O . GLY A 1 187 ? -3.401 11.413 9.087 1.00 93.81 187 GLY A O 1
ATOM 1363 N N . LYS A 1 188 ? -1.989 12.472 10.484 1.00 92.75 188 LYS A N 1
ATOM 1364 C CA . LYS A 1 188 ? -2.985 12.826 11.505 1.00 92.75 188 LYS A CA 1
ATOM 1365 C C . LYS A 1 188 ? -3.420 14.273 11.294 1.00 92.75 188 LYS A C 1
ATOM 1367 O O . LYS A 1 188 ? -2.614 15.198 11.389 1.00 92.75 188 LYS A O 1
ATOM 1372 N N . TYR A 1 189 ? -4.703 14.476 11.027 1.00 92.50 189 TYR A N 1
ATOM 1373 C CA . TYR A 1 189 ? -5.257 15.800 10.790 1.00 92.50 189 TYR A CA 1
ATOM 1374 C C . TYR A 1 189 ? -5.424 16.536 12.117 1.00 92.50 189 TYR A C 1
ATOM 1376 O O . TYR A 1 189 ? -5.701 15.949 13.164 1.00 92.50 189 TYR A O 1
ATOM 1384 N N . ASN A 1 190 ? -5.240 17.854 12.085 1.00 91.62 190 ASN A N 1
ATOM 1385 C CA . ASN A 1 190 ? -5.452 18.685 13.265 1.00 91.62 190 ASN A CA 1
ATOM 1386 C C . ASN A 1 190 ? -6.956 18.835 13.575 1.00 91.62 190 ASN A C 1
ATOM 1388 O O . ASN A 1 190 ? -7.812 18.567 12.735 1.00 91.62 190 ASN A O 1
ATOM 1392 N N . ALA A 1 191 ? -7.283 19.339 14.768 1.00 88.62 191 ALA A N 1
ATOM 1393 C CA . ALA A 1 191 ? -8.672 19.516 15.203 1.00 88.62 191 ALA A CA 1
ATOM 1394 C C . ALA A 1 191 ? -9.504 20.464 14.313 1.00 88.62 191 ALA A C 1
ATOM 1396 O O . ALA A 1 191 ? -10.721 20.322 14.251 1.00 88.62 191 ALA A O 1
ATOM 1397 N N . ARG A 1 192 ? -8.871 21.417 13.606 1.00 90.19 192 ARG A N 1
ATOM 1398 C CA . ARG A 1 192 ? -9.566 22.292 12.640 1.00 90.19 192 ARG A CA 1
ATOM 1399 C C . ARG A 1 192 ? -9.988 21.532 11.380 1.00 90.19 192 ARG A C 1
ATOM 1401 O O . ARG A 1 192 ? -10.967 21.914 10.754 1.00 90.19 192 ARG A O 1
ATOM 1408 N N . ASN A 1 193 ? -9.291 20.445 11.062 1.00 87.56 193 ASN A N 1
ATOM 1409 C CA . ASN A 1 193 ? -9.560 19.553 9.939 1.00 87.56 193 ASN A CA 1
ATOM 1410 C C . ASN A 1 193 ? -10.182 18.232 10.432 1.00 87.56 193 ASN A C 1
ATOM 1412 O O . ASN A 1 193 ? -9.736 17.152 10.054 1.00 87.56 193 ASN A O 1
ATOM 1416 N N . ALA A 1 194 ? -11.164 18.325 11.335 1.00 89.88 194 ALA A N 1
ATOM 1417 C CA . ALA A 1 194 ? -11.932 17.216 11.920 1.00 89.88 194 ALA A CA 1
ATOM 1418 C C . ALA A 1 194 ? -11.160 16.193 12.788 1.00 89.88 194 ALA A C 1
ATOM 1420 O O . ALA A 1 194 ? -11.788 15.427 13.513 1.00 89.88 194 ALA A O 1
ATOM 1421 N N . GLY A 1 195 ? -9.823 16.202 12.799 1.00 89.06 195 GLY A N 1
ATOM 1422 C CA . GLY A 1 195 ? -9.008 15.442 13.757 1.00 89.06 195 GLY A CA 1
ATOM 1423 C C . GLY A 1 195 ? -8.823 13.946 13.464 1.00 89.06 195 GLY A C 1
ATOM 1424 O O . GLY A 1 195 ? -8.203 13.252 14.274 1.00 89.06 195 GLY A O 1
ATOM 1425 N N . GLY A 1 196 ? -9.339 13.430 12.346 1.00 93.50 196 GLY A N 1
ATOM 1426 C CA . GLY A 1 196 ? -9.132 12.038 11.923 1.00 93.50 196 GLY A CA 1
ATOM 1427 C C . GLY A 1 196 ? -7.726 11.786 11.365 1.00 93.50 196 GLY A C 1
ATOM 1428 O O . GLY A 1 196 ? -6.834 12.627 11.485 1.00 93.50 196 GLY A O 1
ATOM 1429 N N . SER A 1 197 ? -7.495 10.620 10.770 1.00 95.38 197 SER A N 1
ATOM 1430 C CA . SER A 1 197 ? -6.196 10.266 10.181 1.00 95.38 197 SER A CA 1
ATOM 1431 C C . SER A 1 197 ? -6.325 9.424 8.926 1.00 95.38 197 SER A C 1
ATOM 1433 O O . SER A 1 197 ? -7.296 8.694 8.769 1.00 95.38 197 SER A O 1
ATOM 1435 N N . VAL A 1 198 ? -5.305 9.479 8.078 1.00 97.56 198 VAL A N 1
ATOM 1436 C CA . VAL A 1 198 ? -5.132 8.574 6.942 1.00 97.56 198 VAL A CA 1
ATOM 1437 C C . VAL A 1 198 ? -3.858 7.774 7.180 1.00 97.56 198 VAL A C 1
ATOM 1439 O O . VAL A 1 198 ? -2.765 8.330 7.152 1.00 97.56 198 VAL A O 1
ATOM 1442 N N . THR A 1 199 ? -3.995 6.481 7.462 1.00 97.44 199 THR A N 1
ATOM 1443 C CA . THR A 1 199 ? -2.876 5.531 7.492 1.00 97.44 199 THR A CA 1
ATOM 1444 C C . THR A 1 199 ? -2.741 4.887 6.120 1.00 97.44 199 THR A C 1
ATOM 1446 O O . THR A 1 199 ? -3.740 4.423 5.572 1.00 97.44 199 THR A O 1
ATOM 1449 N N . LEU A 1 200 ? -1.521 4.811 5.594 1.00 98.25 200 LEU A N 1
ATOM 1450 C CA . LEU A 1 200 ? -1.225 4.252 4.276 1.00 98.25 200 LEU A CA 1
ATOM 1451 C C . LEU A 1 200 ? -0.296 3.042 4.400 1.00 98.25 200 LEU A C 1
ATOM 1453 O O . LEU A 1 200 ? 0.741 3.114 5.050 1.00 98.25 200 LEU A O 1
ATOM 1457 N N . VAL A 1 201 ? -0.645 1.938 3.754 1.00 98.25 201 VAL A N 1
ATOM 1458 C CA . VAL A 1 201 ? 0.226 0.777 3.569 1.00 98.25 201 VAL A CA 1
ATOM 1459 C C . VAL A 1 201 ? 0.466 0.590 2.082 1.00 98.25 201 VAL A C 1
ATOM 1461 O O . VAL A 1 201 ? -0.487 0.497 1.314 1.00 98.25 201 VAL A O 1
ATOM 1464 N N . MET A 1 202 ? 1.729 0.532 1.683 1.00 98.25 202 MET A N 1
ATOM 1465 C CA . MET A 1 202 ? 2.130 0.289 0.297 1.00 98.25 202 MET A CA 1
ATOM 1466 C C . MET A 1 202 ? 2.775 -1.086 0.206 1.00 98.25 202 MET A C 1
ATOM 1468 O O . MET A 1 202 ? 3.626 -1.406 1.036 1.00 98.25 202 MET A O 1
ATOM 1472 N N . LEU A 1 203 ? 2.366 -1.886 -0.773 1.00 97.81 203 LEU A N 1
ATOM 1473 C CA . LEU A 1 203 ? 3.033 -3.139 -1.111 1.00 97.81 203 LEU A CA 1
ATOM 1474 C C . LEU A 1 203 ? 4.047 -2.876 -2.222 1.00 97.81 203 LEU A C 1
ATOM 1476 O O . LEU A 1 203 ? 3.716 -2.171 -3.172 1.00 97.81 203 LEU A O 1
ATOM 1480 N N . ALA A 1 204 ? 5.252 -3.419 -2.082 1.00 95.56 204 ALA A N 1
ATOM 1481 C CA . ALA A 1 204 ? 6.294 -3.381 -3.103 1.00 95.56 204 ALA A CA 1
ATOM 1482 C C . ALA A 1 204 ? 6.996 -4.740 -3.186 1.00 95.56 204 ALA A C 1
ATOM 1484 O O . ALA A 1 204 ? 7.255 -5.367 -2.150 1.00 95.56 204 ALA A O 1
ATOM 1485 N N . SER A 1 205 ? 7.322 -5.173 -4.398 1.00 90.56 205 SER A N 1
ATOM 1486 C CA . SER A 1 205 ? 8.102 -6.381 -4.644 1.00 90.56 205 SER A CA 1
ATOM 1487 C C . SER A 1 205 ? 9.597 -6.065 -4.716 1.00 90.56 205 SER A C 1
ATOM 1489 O O . SER A 1 205 ? 10.016 -4.979 -5.121 1.00 90.56 205 SER A O 1
ATOM 1491 N N . VAL A 1 206 ? 10.434 -7.012 -4.290 1.00 88.44 206 VAL A N 1
ATOM 1492 C CA . VAL A 1 206 ? 11.887 -6.954 -4.510 1.00 88.44 206 VAL A CA 1
ATOM 1493 C C . VAL A 1 206 ? 12.402 -8.291 -5.007 1.00 88.44 206 VAL A C 1
ATOM 1495 O O . VAL A 1 206 ? 11.915 -9.324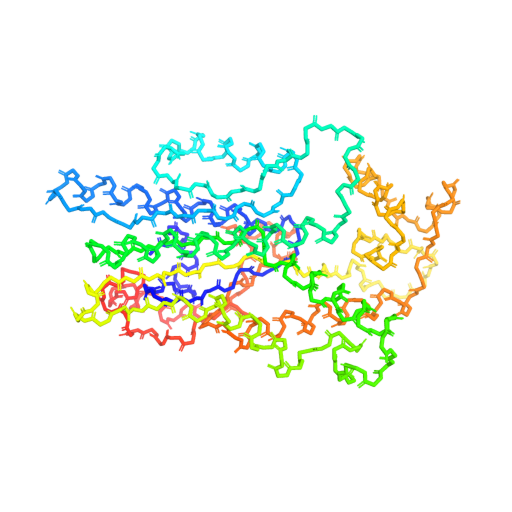 -4.553 1.00 88.44 206 VAL A O 1
ATOM 1498 N N . PRO A 1 207 ? 13.465 -8.301 -5.828 1.00 80.00 207 PRO A N 1
ATOM 1499 C CA . PRO A 1 207 ? 14.002 -9.546 -6.337 1.00 80.00 207 PRO A CA 1
ATOM 1500 C C . PRO A 1 207 ? 14.388 -10.542 -5.247 1.00 80.00 207 PRO A C 1
ATOM 1502 O O . PRO A 1 207 ? 15.023 -10.182 -4.244 1.00 80.00 207 PRO A O 1
ATOM 1505 N N . GLY A 1 208 ? 14.069 -11.814 -5.484 1.00 71.62 208 GLY A N 1
ATOM 1506 C CA . GLY A 1 208 ? 14.420 -12.925 -4.600 1.00 71.62 208 GLY A CA 1
ATOM 1507 C C . GLY A 1 208 ? 15.925 -13.035 -4.293 1.00 71.62 208 GLY A C 1
ATOM 1508 O O . GLY A 1 208 ? 16.802 -12.510 -4.995 1.00 71.62 208 GLY A O 1
ATOM 1509 N N . ALA A 1 209 ? 16.262 -13.745 -3.212 1.00 60.03 209 ALA A N 1
ATOM 1510 C CA . ALA A 1 209 ? 17.643 -14.158 -2.969 1.00 60.03 209 ALA A CA 1
ATOM 1511 C C . ALA A 1 209 ? 18.066 -15.194 -4.029 1.00 60.03 209 ALA A C 1
ATOM 1513 O O . ALA A 1 209 ? 17.281 -16.065 -4.393 1.00 60.03 209 ALA A O 1
ATOM 1514 N N . LYS A 1 210 ? 19.309 -15.113 -4.535 1.00 52.28 210 LYS A N 1
ATOM 1515 C CA . LYS A 1 210 ? 19.846 -16.127 -5.462 1.00 52.28 210 LYS A CA 1
ATOM 1516 C C . LYS A 1 210 ? 19.822 -17.495 -4.766 1.00 52.28 210 LYS A C 1
ATOM 1518 O O . LYS A 1 210 ? 20.502 -17.662 -3.751 1.00 52.28 210 LYS A O 1
ATOM 1523 N N . GLU A 1 211 ? 19.133 -18.480 -5.341 1.00 38.59 211 GLU A N 1
ATOM 1524 C CA . GLU A 1 211 ? 19.385 -19.882 -5.008 1.00 38.59 211 GLU A CA 1
ATOM 1525 C C . GLU A 1 211 ? 20.858 -20.206 -5.330 1.00 38.59 211 GLU A C 1
ATOM 1527 O O . GLU A 1 211 ? 21.309 -20.091 -6.469 1.00 38.59 211 GLU A O 1
ATOM 1532 N N . GLY A 1 212 ? 21.627 -20.586 -4.304 1.00 37.16 212 GLY A N 1
ATOM 1533 C CA . GLY A 1 212 ? 22.910 -21.277 -4.455 1.00 37.16 212 GLY A CA 1
ATOM 1534 C C . GLY A 1 212 ? 24.179 -20.414 -4.460 1.00 37.16 212 GLY A C 1
ATOM 1535 O O . GLY A 1 212 ? 24.783 -20.162 -5.501 1.00 37.16 212 GLY A O 1
ATOM 1536 N N . ARG A 1 213 ? 24.730 -20.145 -3.267 1.00 35.09 213 ARG A N 1
ATOM 1537 C CA . ARG A 1 213 ? 26.187 -20.275 -3.079 1.00 35.09 213 ARG A CA 1
ATOM 1538 C C . ARG A 1 213 ? 26.521 -21.769 -3.054 1.00 35.09 213 ARG A C 1
ATOM 1540 O O . ARG A 1 213 ? 26.599 -22.373 -1.992 1.00 35.09 213 ARG A O 1
ATOM 1547 N N . GLY A 1 214 ? 26.658 -22.362 -4.235 1.00 29.77 214 GLY A N 1
ATOM 1548 C CA . GLY A 1 214 ? 27.378 -23.617 -4.408 1.00 29.77 214 GLY A CA 1
ATOM 1549 C C . GLY A 1 214 ? 28.855 -23.296 -4.600 1.00 29.77 214 GLY A C 1
ATOM 1550 O O . GLY A 1 214 ? 29.255 -22.827 -5.665 1.00 29.77 214 GLY A O 1
ATOM 1551 N N . ASP A 1 215 ? 29.658 -23.500 -3.560 1.00 31.25 215 ASP A N 1
ATOM 1552 C CA . ASP A 1 215 ? 31.110 -23.526 -3.693 1.00 31.25 215 ASP A CA 1
ATOM 1553 C C . ASP A 1 215 ? 31.509 -24.657 -4.658 1.00 31.25 215 ASP A C 1
ATOM 1555 O O . ASP A 1 215 ? 31.265 -25.826 -4.382 1.00 31.25 215 ASP A O 1
ATOM 1559 N N . GLY A 1 216 ? 32.174 -24.309 -5.763 1.00 34.72 216 GLY A N 1
ATOM 1560 C CA . GLY A 1 216 ? 33.056 -25.217 -6.505 1.00 34.72 216 GLY A CA 1
ATOM 1561 C C . GLY A 1 216 ? 32.420 -26.183 -7.521 1.00 34.72 216 GLY A C 1
ATOM 1562 O O . GLY A 1 216 ? 31.703 -27.108 -7.177 1.00 34.72 216 GLY A O 1
ATOM 1563 N N . GLN A 1 217 ? 32.869 -26.039 -8.776 1.00 33.50 217 GLN A N 1
ATOM 1564 C CA . GLN A 1 217 ? 32.908 -27.058 -9.843 1.00 33.50 217 GLN A CA 1
ATOM 1565 C C . GLN A 1 217 ? 31.580 -27.665 -10.339 1.00 33.50 217 GLN A C 1
ATOM 1567 O O . GLN A 1 217 ? 31.104 -28.675 -9.842 1.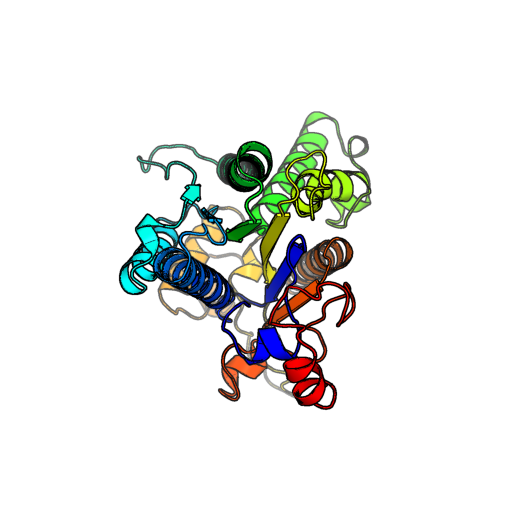00 33.50 217 GLN A O 1
ATOM 1572 N N . GLY A 1 218 ? 31.102 -27.156 -11.479 1.00 30.86 218 GLY A N 1
ATOM 1573 C CA . GLY A 1 218 ? 30.130 -27.844 -12.337 1.00 30.86 218 GLY A CA 1
ATOM 1574 C C . GLY A 1 218 ? 29.192 -26.856 -13.016 1.00 30.86 218 GLY A C 1
ATOM 1575 O O . GLY A 1 218 ? 28.562 -26.050 -12.347 1.00 30.86 218 GLY A O 1
ATOM 1576 N N . GLY A 1 219 ? 29.138 -26.864 -14.347 1.00 32.91 219 GLY A N 1
ATOM 1577 C CA . GLY A 1 219 ? 28.310 -25.955 -15.141 1.00 32.91 219 GLY A CA 1
ATOM 1578 C C . GLY A 1 219 ? 26.817 -26.270 -15.073 1.00 32.91 219 GLY A C 1
ATOM 1579 O O . GLY A 1 219 ? 26.252 -26.717 -16.066 1.00 32.91 219 GLY A O 1
ATOM 1580 N N . GLU A 1 220 ? 26.180 -26.013 -13.934 1.00 39.31 220 GLU A N 1
ATOM 1581 C CA . GLU A 1 220 ? 24.723 -25.936 -13.852 1.00 39.31 220 GLU A CA 1
ATOM 1582 C C . GLU A 1 220 ? 24.280 -24.502 -14.174 1.00 39.31 220 GLU A C 1
ATOM 1584 O O . GLU A 1 220 ? 24.594 -23.538 -13.474 1.00 39.31 220 GLU A O 1
ATOM 1589 N N . GLU A 1 221 ? 23.611 -24.344 -15.317 1.00 52.16 221 GLU A N 1
ATOM 1590 C CA . GLU A 1 221 ? 22.954 -23.097 -15.702 1.00 52.16 221 GLU A CA 1
ATOM 1591 C C . GLU A 1 221 ? 21.810 -22.820 -14.712 1.00 52.16 221 GLU A C 1
ATOM 1593 O O . GLU A 1 221 ? 20.787 -23.504 -14.749 1.00 52.16 221 GLU A O 1
ATOM 1598 N N . GLY A 1 222 ? 22.002 -21.849 -13.812 1.00 60.53 222 GLY A N 1
ATOM 1599 C CA . GLY A 1 222 ? 21.029 -21.492 -12.773 1.00 60.53 222 GLY A CA 1
ATOM 1600 C C . GLY A 1 222 ? 19.634 -21.168 -13.323 1.00 60.53 222 GLY A C 1
ATOM 1601 O O . GLY A 1 222 ? 19.491 -20.692 -14.452 1.00 60.53 222 GLY A O 1
ATOM 1602 N N . VAL A 1 223 ? 18.608 -21.448 -12.517 1.00 68.31 223 VAL A N 1
ATOM 1603 C CA . VAL A 1 223 ? 17.209 -21.123 -12.821 1.00 68.31 223 VAL A CA 1
ATOM 1604 C C . VAL A 1 223 ? 17.030 -19.604 -12.739 1.00 68.31 223 VAL A C 1
ATOM 1606 O O . VAL A 1 223 ? 17.424 -18.994 -11.750 1.00 68.31 223 VAL A O 1
ATOM 1609 N N . LEU A 1 224 ? 16.479 -19.003 -13.793 1.00 72.88 224 LEU A N 1
ATOM 1610 C CA . LEU A 1 224 ? 16.154 -17.575 -13.858 1.00 72.88 224 LEU A CA 1
ATOM 1611 C C . LEU A 1 224 ? 14.771 -17.320 -13.239 1.00 72.88 224 LEU A C 1
ATOM 1613 O O . LEU A 1 224 ? 13.945 -18.234 -13.155 1.00 72.88 224 LEU A O 1
ATOM 1617 N N . THR A 1 225 ? 14.497 -16.089 -12.826 1.00 73.19 225 THR A N 1
ATOM 1618 C CA . THR A 1 225 ? 13.177 -15.658 -12.337 1.00 73.19 225 THR A CA 1
ATOM 1619 C C . THR A 1 225 ? 12.442 -14.853 -13.409 1.00 73.19 225 THR A C 1
ATOM 1621 O O . THR A 1 225 ? 13.009 -14.517 -14.447 1.00 73.19 225 THR A O 1
ATOM 1624 N N . ALA A 1 226 ? 11.150 -14.569 -13.204 1.00 70.94 226 ALA A N 1
ATOM 1625 C CA . ALA A 1 226 ? 10.405 -13.689 -14.110 1.00 70.94 226 ALA A CA 1
ATOM 1626 C C . ALA A 1 226 ? 11.024 -12.281 -14.182 1.00 70.94 226 ALA A C 1
ATOM 1628 O O . ALA A 1 226 ? 11.068 -11.682 -15.255 1.00 70.94 226 ALA A O 1
ATOM 1629 N N . GLU A 1 227 ? 11.561 -11.823 -13.051 1.00 63.84 227 GLU A N 1
ATOM 1630 C CA . GLU A 1 227 ? 12.211 -10.524 -12.852 1.00 63.84 227 GLU A CA 1
ATOM 1631 C C . GLU A 1 227 ? 13.416 -10.341 -13.789 1.00 63.84 227 GLU A C 1
ATOM 1633 O O . GLU A 1 227 ? 13.647 -9.253 -14.311 1.00 63.84 227 GLU A O 1
ATOM 1638 N N . ASP A 1 228 ? 14.140 -11.424 -14.109 1.00 68.25 228 ASP A N 1
ATOM 1639 C CA . ASP A 1 228 ? 15.262 -11.386 -15.058 1.00 68.25 228 ASP A CA 1
ATOM 1640 C C . ASP A 1 228 ? 14.833 -10.937 -16.473 1.00 68.25 228 ASP A C 1
ATOM 1642 O O . ASP A 1 228 ? 15.678 -10.562 -17.290 1.00 68.25 228 ASP A O 1
ATOM 1646 N N . PHE A 1 229 ? 13.530 -10.958 -16.781 1.00 74.62 229 PHE A N 1
ATOM 1647 C CA . PHE A 1 229 ? 12.958 -10.621 -18.087 1.00 74.62 229 PHE A CA 1
ATOM 1648 C C . PHE A 1 229 ? 12.179 -9.299 -18.106 1.00 74.62 229 PHE A C 1
ATOM 1650 O O . PHE A 1 229 ? 11.626 -8.961 -19.153 1.00 74.62 229 PHE A O 1
ATOM 1657 N N . GLU A 1 230 ? 12.163 -8.512 -17.026 1.00 63.88 230 GLU A N 1
ATOM 1658 C CA . GLU A 1 230 ? 11.454 -7.216 -16.977 1.00 63.88 230 GLU A CA 1
ATOM 1659 C C . GLU A 1 230 ? 11.978 -6.188 -17.995 1.00 63.88 230 GLU A C 1
ATOM 1661 O O . GLU A 1 230 ? 11.239 -5.325 -18.460 1.00 63.88 230 GLU A O 1
ATOM 1666 N N . GLY A 1 231 ? 13.239 -6.302 -18.421 1.00 60.66 231 GLY A N 1
ATOM 1667 C CA . GLY A 1 231 ? 13.797 -5.487 -19.509 1.00 60.66 231 GLY A CA 1
ATOM 1668 C C . GLY A 1 231 ? 13.489 -6.007 -20.921 1.00 60.66 231 GLY A C 1
ATOM 1669 O O . GLY A 1 231 ? 13.845 -5.363 -21.908 1.00 60.66 231 GLY A O 1
ATOM 1670 N N . ALA A 1 232 ? 12.878 -7.188 -21.053 1.00 70.06 232 ALA A N 1
ATOM 1671 C CA . ALA A 1 232 ? 12.600 -7.809 -22.344 1.00 70.06 232 ALA A CA 1
ATOM 1672 C C . ALA A 1 232 ? 11.298 -7.277 -22.966 1.00 70.06 232 ALA A C 1
ATOM 1674 O O . ALA A 1 232 ? 10.437 -6.735 -22.287 1.00 70.06 232 ALA A O 1
ATOM 1675 N N . SER A 1 233 ? 11.115 -7.477 -24.275 1.00 72.25 233 SER A N 1
ATOM 1676 C CA . SER A 1 233 ? 9.866 -7.107 -24.964 1.00 72.25 233 SER A CA 1
ATOM 1677 C C . SER A 1 233 ? 8.627 -7.733 -24.303 1.00 72.25 233 SER A C 1
ATOM 1679 O O . SER A 1 233 ? 8.710 -8.881 -23.862 1.00 72.25 233 SER A O 1
ATOM 1681 N N . GLN A 1 234 ? 7.467 -7.068 -24.373 1.00 69.38 234 GLN A N 1
ATOM 1682 C CA . GLN A 1 234 ? 6.193 -7.564 -23.822 1.00 69.38 234 GLN A CA 1
ATOM 1683 C C . GLN A 1 234 ? 5.895 -9.018 -24.220 1.00 69.38 234 GLN A C 1
ATOM 1685 O O . GLN A 1 234 ? 5.585 -9.864 -23.392 1.00 69.38 234 GLN A O 1
ATOM 1690 N N . LYS A 1 235 ? 6.136 -9.361 -25.490 1.00 72.94 235 LYS A N 1
ATOM 1691 C CA . LYS A 1 235 ? 5.956 -10.722 -26.016 1.00 72.94 235 LYS A CA 1
ATOM 1692 C C . LYS A 1 235 ? 6.821 -11.773 -25.309 1.00 72.94 235 LYS A C 1
ATOM 1694 O O . LYS A 1 235 ? 6.466 -12.948 -25.291 1.00 72.94 235 LYS A O 1
ATOM 1699 N N . VAL A 1 236 ? 7.993 -11.394 -24.805 1.00 79.31 236 VAL A N 1
ATOM 1700 C CA . VAL A 1 236 ? 8.860 -12.273 -24.010 1.00 79.31 236 VAL A CA 1
ATOM 1701 C C . VAL A 1 236 ? 8.334 -12.367 -22.581 1.00 79.31 236 VAL A C 1
ATOM 1703 O O . VAL A 1 236 ? 8.187 -13.484 -22.096 1.00 79.31 236 VAL A O 1
ATOM 1706 N N . GLN A 1 237 ? 7.980 -11.242 -21.959 1.00 76.25 237 GLN A N 1
ATOM 1707 C CA . GLN A 1 237 ? 7.419 -11.206 -20.605 1.00 76.25 237 GLN A CA 1
ATOM 1708 C C . GLN A 1 237 ? 6.131 -12.033 -20.487 1.00 76.25 237 GLN A C 1
ATOM 1710 O O . GLN A 1 237 ? 6.045 -12.900 -19.622 1.00 76.25 237 GLN A O 1
ATOM 1715 N N . ASP A 1 238 ? 5.190 -11.890 -21.426 1.00 79.44 238 ASP A N 1
ATOM 1716 C CA . ASP A 1 238 ? 3.943 -12.669 -21.452 1.00 79.44 238 ASP A CA 1
ATOM 1717 C C . ASP A 1 238 ? 4.221 -14.179 -21.531 1.00 79.44 238 ASP A C 1
ATOM 1719 O O . ASP A 1 238 ? 3.564 -15.005 -20.896 1.00 79.44 238 ASP A O 1
ATOM 1723 N N . ARG A 1 239 ? 5.239 -14.570 -22.307 1.00 81.38 239 ARG A N 1
ATOM 1724 C CA . ARG A 1 239 ? 5.639 -15.977 -22.438 1.00 81.38 239 ARG A CA 1
ATOM 1725 C C . ARG A 1 239 ? 6.295 -16.501 -21.167 1.00 81.38 239 ARG A C 1
ATOM 1727 O O . ARG A 1 239 ? 6.079 -17.663 -20.832 1.00 81.38 239 ARG A O 1
ATOM 1734 N N . ILE A 1 240 ? 7.079 -15.675 -20.481 1.00 84.94 240 ILE A N 1
ATOM 1735 C CA . ILE A 1 240 ? 7.673 -16.004 -19.183 1.00 84.94 240 ILE A CA 1
ATOM 1736 C C . ILE A 1 240 ? 6.576 -16.165 -18.126 1.00 84.94 240 ILE A C 1
ATOM 1738 O O . ILE A 1 240 ? 6.558 -17.188 -17.446 1.00 84.94 240 ILE A O 1
ATOM 1742 N N . ALA A 1 241 ? 5.599 -15.257 -18.073 1.00 77.00 241 ALA A N 1
ATOM 1743 C CA . ALA A 1 241 ? 4.452 -15.350 -17.170 1.00 77.00 241 ALA A CA 1
ATOM 1744 C C . ALA A 1 241 ? 3.673 -16.668 -17.354 1.00 77.00 241 ALA A C 1
ATOM 1746 O O . ALA A 1 241 ? 3.339 -17.344 -16.380 1.00 77.00 241 ALA A O 1
ATOM 1747 N N . VAL A 1 242 ? 3.463 -17.111 -18.601 1.00 83.25 242 VAL A N 1
ATOM 1748 C CA . VAL A 1 242 ? 2.836 -18.416 -18.891 1.00 83.25 242 VAL A CA 1
ATOM 1749 C C . VAL A 1 242 ? 3.663 -19.594 -18.365 1.00 83.25 242 VAL A C 1
ATOM 1751 O O . VAL A 1 242 ? 3.091 -20.584 -17.907 1.00 83.25 242 VAL A O 1
ATOM 1754 N N . LEU A 1 243 ? 4.994 -19.530 -18.449 1.00 84.00 243 LEU A N 1
ATOM 1755 C CA . LEU A 1 243 ? 5.877 -20.591 -17.953 1.00 84.00 243 LEU A CA 1
ATOM 1756 C C . LEU A 1 243 ? 5.866 -20.659 -16.426 1.00 84.00 243 LEU A C 1
ATOM 1758 O O . LEU A 1 243 ? 5.753 -21.755 -15.879 1.00 84.00 243 LEU A O 1
ATOM 1762 N N . VAL A 1 244 ? 5.909 -19.503 -15.765 1.00 77.56 244 VAL A N 1
ATOM 1763 C CA . VAL A 1 244 ? 5.830 -19.383 -14.303 1.00 77.56 244 VAL A CA 1
ATOM 1764 C C . VAL A 1 244 ? 4.497 -19.921 -13.794 1.00 77.56 244 VAL A C 1
ATOM 1766 O O . VAL A 1 244 ? 4.489 -20.797 -12.937 1.00 77.56 244 VAL A O 1
ATOM 1769 N N . ASN A 1 245 ? 3.377 -19.520 -14.403 1.00 79.00 245 ASN A N 1
ATOM 1770 C CA . ASN A 1 245 ? 2.045 -20.017 -14.034 1.00 79.00 245 ASN A CA 1
ATOM 1771 C C . ASN A 1 245 ? 1.893 -21.542 -14.237 1.00 79.00 245 ASN A C 1
ATOM 1773 O O . ASN A 1 245 ? 1.078 -22.204 -13.601 1.00 79.00 245 ASN A O 1
ATOM 1777 N N . ARG A 1 246 ? 2.699 -22.137 -15.126 1.00 80.56 246 ARG A N 1
ATOM 1778 C CA . ARG A 1 246 ? 2.743 -23.590 -15.361 1.00 80.56 246 ARG A CA 1
ATOM 1779 C C . ARG A 1 246 ? 3.802 -24.317 -14.526 1.00 80.56 246 ARG A C 1
ATOM 1781 O O . ARG A 1 246 ? 4.032 -25.500 -14.775 1.00 80.56 246 ARG A O 1
ATOM 1788 N N . ASN A 1 247 ? 4.450 -23.640 -13.575 1.00 76.38 247 ASN A N 1
ATOM 1789 C CA . ASN A 1 247 ? 5.578 -24.156 -12.793 1.00 76.38 247 ASN A CA 1
ATOM 1790 C C . ASN A 1 247 ? 6.696 -24.758 -13.667 1.00 76.38 247 ASN A C 1
ATOM 1792 O O . ASN A 1 247 ? 7.305 -25.771 -13.316 1.00 76.38 247 ASN A O 1
ATOM 1796 N N . VAL A 1 248 ? 6.964 -24.162 -14.835 1.00 79.19 248 VAL A N 1
ATOM 1797 C CA . VAL A 1 248 ? 8.066 -24.581 -15.708 1.00 79.19 248 VAL A CA 1
ATOM 1798 C C . VAL A 1 248 ? 9.342 -23.837 -15.297 1.00 79.19 248 VAL A C 1
ATOM 1800 O O . VAL A 1 248 ? 9.360 -22.609 -15.368 1.00 79.19 248 VAL A O 1
ATOM 1803 N N . PRO A 1 249 ? 10.436 -24.536 -14.936 1.00 74.81 249 PRO A N 1
ATOM 1804 C CA . PRO A 1 249 ? 11.686 -23.884 -14.549 1.00 74.81 249 PRO A CA 1
ATOM 1805 C C . PRO A 1 249 ? 12.294 -23.084 -15.708 1.00 74.81 249 PRO A C 1
ATOM 1807 O O . PRO A 1 249 ? 12.527 -23.634 -16.796 1.00 74.81 249 PRO A O 1
ATOM 1810 N N . LEU A 1 250 ? 12.605 -21.808 -15.468 1.00 80.38 250 LEU A N 1
ATOM 1811 C CA . LEU A 1 250 ? 13.196 -20.897 -16.453 1.00 80.38 250 LEU A CA 1
ATOM 1812 C C . LEU A 1 250 ? 14.716 -21.103 -16.552 1.00 80.38 250 LEU A C 1
ATOM 1814 O O . LEU A 1 250 ? 15.515 -20.230 -16.231 1.00 80.38 250 LEU A O 1
ATOM 1818 N N . THR A 1 251 ? 15.152 -22.282 -16.986 1.00 79.81 251 THR A N 1
ATOM 1819 C CA . THR A 1 251 ? 16.581 -22.519 -17.237 1.00 79.81 251 THR A CA 1
ATOM 1820 C C . THR A 1 251 ? 16.988 -21.952 -18.600 1.00 79.81 251 THR A C 1
ATOM 1822 O O . THR A 1 251 ? 16.207 -22.044 -19.556 1.00 79.81 251 THR A O 1
ATOM 1825 N N . PRO A 1 252 ? 18.219 -21.431 -18.764 1.00 76.69 252 PRO A N 1
ATOM 1826 C CA . PRO A 1 252 ? 18.720 -20.980 -20.064 1.00 76.69 252 PRO A CA 1
ATOM 1827 C C . PRO A 1 252 ? 18.569 -22.044 -21.162 1.00 76.69 252 PRO A C 1
ATOM 1829 O O . PRO A 1 252 ? 18.182 -21.730 -22.290 1.00 76.69 252 PRO A O 1
ATOM 1832 N N . THR A 1 253 ? 18.768 -23.318 -20.818 1.00 77.69 253 THR A N 1
ATOM 1833 C CA . THR A 1 253 ? 18.500 -24.460 -21.698 1.00 77.69 253 THR A CA 1
ATOM 1834 C C . THR A 1 253 ? 17.029 -24.554 -22.138 1.00 77.69 253 THR A C 1
ATOM 1836 O O . THR A 1 253 ? 16.764 -24.728 -23.331 1.00 77.69 253 THR A O 1
ATOM 1839 N N . ASN A 1 254 ? 16.059 -24.437 -21.221 1.00 80.31 254 ASN A N 1
ATOM 1840 C CA . ASN A 1 254 ? 14.631 -24.487 -21.559 1.00 80.31 254 ASN A CA 1
ATOM 1841 C C . ASN A 1 254 ? 14.215 -23.298 -22.425 1.00 80.31 254 ASN A C 1
ATOM 1843 O O . ASN A 1 254 ? 13.529 -23.479 -23.429 1.00 80.31 254 ASN A O 1
ATOM 1847 N N . LEU A 1 255 ? 14.686 -22.103 -22.076 1.00 83.88 255 LEU A N 1
ATOM 1848 C CA . LEU A 1 255 ? 14.358 -20.859 -22.766 1.00 83.88 255 LEU A CA 1
ATOM 1849 C C . LEU A 1 255 ? 14.908 -20.827 -24.193 1.00 83.88 255 LEU A C 1
ATOM 1851 O O . LEU A 1 255 ? 14.175 -20.502 -25.128 1.00 83.88 255 LEU A O 1
ATOM 1855 N N . ARG A 1 256 ? 16.155 -21.273 -24.400 1.00 83.25 256 ARG A N 1
ATOM 1856 C CA . ARG A 1 256 ? 16.743 -21.395 -25.744 1.00 83.25 256 ARG A CA 1
ATOM 1857 C C . ARG A 1 256 ? 15.966 -22.372 -26.626 1.00 83.25 256 ARG A C 1
ATOM 1859 O O . ARG A 1 256 ? 15.758 -22.076 -27.799 1.00 83.25 256 ARG A O 1
ATOM 1866 N N . LYS A 1 257 ? 15.486 -23.499 -26.077 1.00 83.00 257 LYS A N 1
ATOM 1867 C CA . LYS A 1 257 ? 14.680 -24.486 -26.830 1.00 83.00 257 LYS A CA 1
ATOM 1868 C C . LYS A 1 257 ? 13.367 -23.910 -27.351 1.00 83.00 257 LYS A C 1
ATOM 1870 O O . LYS A 1 257 ? 12.920 -24.299 -28.424 1.00 83.00 257 LYS A O 1
ATOM 1875 N N . ILE A 1 258 ? 12.762 -22.991 -26.606 1.00 83.19 258 ILE A N 1
ATOM 1876 C CA . ILE A 1 258 ? 11.521 -22.315 -27.000 1.00 83.19 258 ILE A CA 1
ATOM 1877 C C . ILE A 1 258 ? 11.779 -20.954 -27.664 1.00 83.19 258 ILE A C 1
ATOM 1879 O O . ILE A 1 258 ? 10.832 -20.223 -27.947 1.00 83.19 258 ILE A O 1
ATOM 1883 N N . GLY A 1 259 ? 13.035 -20.599 -27.944 1.00 77.69 259 GLY A N 1
ATOM 1884 C CA . GLY A 1 259 ? 13.395 -19.351 -28.619 1.00 77.69 259 GLY A CA 1
ATOM 1885 C C . GLY A 1 259 ? 13.082 -18.096 -27.800 1.00 77.69 259 GLY A C 1
ATOM 1886 O O . GLY A 1 259 ? 12.659 -17.092 -28.369 1.00 77.69 259 GLY A O 1
ATOM 1887 N N . ILE A 1 260 ? 13.217 -18.158 -26.474 1.00 82.19 260 ILE A N 1
ATOM 1888 C CA . ILE A 1 260 ? 13.209 -16.978 -25.605 1.00 82.19 260 ILE A CA 1
ATOM 1889 C C . ILE A 1 260 ? 14.668 -16.543 -25.378 1.00 82.19 260 ILE A C 1
ATOM 1891 O O . ILE A 1 260 ? 15.483 -17.380 -24.975 1.00 82.19 260 ILE A O 1
ATOM 1895 N N . PRO A 1 261 ? 15.026 -15.277 -25.673 1.00 78.06 261 PRO A N 1
ATOM 1896 C CA . PRO A 1 261 ? 16.374 -14.774 -25.438 1.00 78.06 261 PRO A CA 1
ATOM 1897 C C . PRO A 1 261 ? 16.691 -14.795 -23.943 1.00 78.06 261 PRO A C 1
ATOM 1899 O O . PRO A 1 261 ? 15.868 -14.395 -23.129 1.00 78.06 261 PRO A O 1
ATOM 1902 N N . VAL A 1 262 ? 17.881 -15.286 -23.597 1.00 76.94 262 VAL A N 1
ATOM 1903 C CA . VAL A 1 262 ? 18.346 -15.365 -22.210 1.00 76.94 262 VAL A CA 1
ATOM 1904 C C . VAL A 1 262 ? 19.087 -14.066 -21.876 1.00 76.94 262 VAL A C 1
ATOM 1906 O O . VAL A 1 262 ? 20.055 -13.767 -22.583 1.00 76.94 262 VAL A O 1
ATOM 1909 N N . PRO A 1 263 ? 18.674 -13.322 -20.835 1.00 68.06 263 PRO A N 1
ATOM 1910 C CA . PRO A 1 263 ? 19.372 -12.131 -20.367 1.00 68.06 263 PRO A CA 1
ATOM 1911 C C . PRO A 1 263 ? 20.829 -12.453 -20.039 1.00 68.06 263 PRO A C 1
ATOM 1913 O O . PRO A 1 263 ? 21.147 -13.526 -19.512 1.00 68.06 263 PRO A O 1
ATOM 1916 N N . SER A 1 264 ? 21.742 -11.536 -20.349 1.00 65.56 264 SER A N 1
ATOM 1917 C CA . SER A 1 264 ? 23.123 -11.682 -19.895 1.00 65.56 264 SER A CA 1
ATOM 1918 C C . SER A 1 264 ? 23.197 -11.532 -18.370 1.00 65.56 264 SER A C 1
ATOM 1920 O O . SER A 1 264 ? 22.396 -10.828 -17.755 1.00 65.56 264 SER A O 1
ATOM 1922 N N . LYS A 1 265 ? 24.197 -12.163 -17.734 1.00 63.78 265 LYS A N 1
ATOM 1923 C CA . LYS A 1 265 ? 24.408 -12.036 -16.278 1.00 63.78 265 LYS A CA 1
ATOM 1924 C C . LYS A 1 265 ? 24.542 -10.574 -15.829 1.00 63.78 265 LYS A C 1
ATOM 1926 O O . LYS A 1 265 ? 24.092 -10.247 -14.741 1.00 63.78 265 LYS A O 1
ATOM 1931 N N . SER A 1 266 ? 25.120 -9.705 -16.661 1.00 61.28 266 SER A N 1
ATOM 1932 C CA . SER A 1 266 ? 25.253 -8.274 -16.367 1.00 61.28 266 SER A CA 1
ATOM 1933 C C . SER A 1 266 ? 23.924 -7.521 -16.401 1.00 61.28 266 SER A C 1
ATOM 1935 O O . SER A 1 266 ? 23.728 -6.620 -15.595 1.00 61.28 266 SER A O 1
ATOM 1937 N N . GLU A 1 267 ? 23.010 -7.873 -17.308 1.00 59.66 267 GLU A N 1
ATOM 1938 C CA . GLU A 1 267 ? 21.703 -7.208 -17.419 1.00 59.66 267 GLU A CA 1
ATOM 1939 C C . GLU A 1 267 ? 20.792 -7.570 -16.241 1.00 59.66 267 GLU A C 1
ATOM 1941 O O . GLU A 1 267 ? 20.204 -6.677 -15.638 1.00 59.66 267 GLU A O 1
ATOM 1946 N N . SER A 1 268 ? 20.752 -8.851 -15.856 1.00 61.75 268 SER A N 1
ATOM 1947 C CA . SER A 1 268 ? 20.027 -9.326 -14.663 1.00 61.75 268 SER A CA 1
ATOM 1948 C C . SER A 1 268 ? 20.569 -8.684 -13.377 1.00 61.75 268 SER A C 1
ATOM 1950 O O . SER A 1 268 ? 19.809 -8.185 -12.546 1.00 61.75 268 SER A O 1
ATOM 1952 N N . GLU A 1 269 ? 21.896 -8.594 -13.228 1.00 67.38 269 GLU A N 1
ATOM 1953 C CA . GLU A 1 269 ? 22.502 -7.928 -12.067 1.00 67.38 269 GLU A CA 1
ATOM 1954 C C . GLU A 1 269 ? 22.230 -6.420 -12.038 1.00 67.38 269 GLU A C 1
ATOM 1956 O O . GLU A 1 269 ? 22.004 -5.863 -10.960 1.00 67.38 269 GLU A O 1
ATOM 1961 N N . SER A 1 270 ? 22.187 -5.765 -13.201 1.00 66.50 270 SER A N 1
ATOM 1962 C CA . SER A 1 270 ? 21.808 -4.357 -13.308 1.00 66.50 270 SER A CA 1
ATOM 1963 C C . SER A 1 270 ? 20.345 -4.142 -12.916 1.00 66.50 270 SER A C 1
ATOM 1965 O O . SER A 1 270 ? 20.077 -3.309 -12.057 1.00 66.50 270 SER A O 1
ATOM 1967 N N . ALA A 1 271 ? 19.406 -4.912 -13.475 1.00 69.00 271 ALA A N 1
ATOM 1968 C CA . ALA A 1 271 ? 17.977 -4.799 -13.165 1.00 69.00 271 ALA A CA 1
ATOM 1969 C C . ALA A 1 271 ? 17.701 -5.013 -11.670 1.00 69.00 271 ALA A C 1
ATOM 1971 O O . ALA A 1 271 ? 17.041 -4.199 -11.026 1.00 69.00 271 ALA A O 1
ATOM 1972 N N . ARG A 1 272 ? 18.320 -6.040 -11.078 1.00 74.88 272 ARG A N 1
ATOM 1973 C CA . ARG A 1 272 ? 18.233 -6.302 -9.639 1.00 74.88 272 ARG A CA 1
ATOM 1974 C C . ARG A 1 272 ? 18.770 -5.151 -8.793 1.00 74.88 272 ARG A C 1
ATOM 1976 O O . ARG A 1 272 ? 18.207 -4.842 -7.747 1.00 74.88 272 ARG A O 1
ATOM 1983 N N . THR A 1 273 ? 19.868 -4.533 -9.220 1.00 77.12 273 THR A N 1
ATOM 1984 C CA . THR A 1 273 ? 20.444 -3.375 -8.524 1.00 77.12 273 THR A CA 1
ATOM 1985 C C . THR A 1 273 ? 19.477 -2.193 -8.542 1.00 77.12 273 THR A C 1
ATOM 1987 O O . THR A 1 273 ? 19.274 -1.567 -7.506 1.00 77.12 273 THR A O 1
ATOM 1990 N N . LEU A 1 274 ? 18.826 -1.940 -9.680 1.00 78.38 274 LEU A N 1
ATOM 1991 C CA . LEU A 1 274 ? 17.830 -0.875 -9.817 1.00 78.38 274 LEU A CA 1
ATOM 1992 C C . LEU A 1 274 ? 16.587 -1.117 -8.959 1.00 78.38 274 LEU A C 1
ATOM 1994 O O . LEU A 1 274 ? 16.121 -0.196 -8.295 1.00 78.38 274 LEU A O 1
ATOM 1998 N N . ALA A 1 275 ? 16.085 -2.352 -8.913 1.00 79.62 275 ALA A N 1
ATOM 1999 C CA . ALA A 1 275 ? 14.949 -2.703 -8.062 1.00 79.62 275 ALA A CA 1
ATOM 2000 C C . ALA A 1 275 ? 15.270 -2.505 -6.569 1.00 79.62 275 ALA A C 1
ATOM 2002 O O . ALA A 1 275 ? 14.477 -1.936 -5.821 1.00 79.62 275 ALA A O 1
ATOM 2003 N N . LEU A 1 276 ? 16.471 -2.901 -6.130 1.00 83.50 276 LEU A N 1
ATOM 2004 C CA . LEU A 1 276 ? 16.924 -2.660 -4.755 1.00 83.50 276 LEU A CA 1
ATOM 2005 C C . LEU A 1 276 ? 17.119 -1.167 -4.456 1.00 83.50 276 LEU A C 1
ATOM 2007 O O . LEU A 1 276 ? 16.812 -0.720 -3.355 1.00 83.50 276 LEU A O 1
ATOM 2011 N N . GLN A 1 277 ? 17.586 -0.386 -5.429 1.00 83.25 277 GLN A N 1
ATOM 2012 C CA . GLN A 1 277 ? 17.710 1.060 -5.277 1.00 83.25 277 GLN A CA 1
ATOM 2013 C C . GLN A 1 277 ? 16.337 1.732 -5.137 1.00 83.25 277 GLN A C 1
ATOM 2015 O O . GLN A 1 277 ? 16.145 2.565 -4.254 1.00 83.25 277 GLN A O 1
ATOM 2020 N N . HIS A 1 278 ? 15.359 1.328 -5.950 1.00 86.19 278 HIS A N 1
ATOM 2021 C CA . HIS A 1 278 ? 13.983 1.815 -5.836 1.00 86.19 278 HIS A CA 1
ATOM 2022 C C . HIS A 1 278 ? 13.354 1.439 -4.486 1.00 86.19 278 HIS A C 1
ATOM 2024 O O . HIS A 1 278 ? 12.704 2.278 -3.857 1.00 86.19 278 HIS A O 1
ATOM 2030 N N . ALA A 1 279 ? 13.620 0.230 -3.989 1.00 89.56 279 ALA A N 1
ATOM 2031 C CA . ALA A 1 279 ? 13.239 -0.181 -2.642 1.00 89.56 279 ALA A CA 1
ATOM 2032 C C . ALA A 1 279 ? 13.835 0.737 -1.561 1.00 89.56 279 ALA A C 1
ATOM 2034 O O . ALA A 1 279 ? 13.107 1.203 -0.683 1.00 89.56 279 ALA A O 1
ATOM 2035 N N . ASP A 1 280 ? 15.132 1.049 -1.636 1.00 89.31 280 ASP A N 1
ATOM 2036 C CA . ASP A 1 280 ? 15.793 1.976 -0.708 1.00 89.31 280 ASP A CA 1
ATOM 2037 C C . ASP A 1 280 ? 15.179 3.385 -0.774 1.00 89.31 280 ASP A C 1
ATOM 2039 O O . ASP A 1 280 ? 14.970 4.038 0.259 1.00 89.31 280 ASP A O 1
ATOM 2043 N N . ASP A 1 281 ? 14.815 3.845 -1.972 1.00 90.25 281 ASP A N 1
ATOM 2044 C CA . ASP A 1 281 ? 14.135 5.120 -2.165 1.00 90.25 281 ASP A CA 1
ATOM 2045 C C . ASP A 1 281 ? 12.755 5.131 -1.492 1.00 90.25 281 ASP A C 1
ATOM 2047 O O . ASP A 1 281 ? 12.463 6.055 -0.724 1.00 90.25 281 ASP A O 1
ATOM 2051 N N . LEU A 1 282 ? 11.937 4.091 -1.680 1.00 92.88 282 LEU A N 1
ATOM 2052 C CA . LEU A 1 282 ? 10.648 3.942 -0.995 1.00 92.88 282 LEU A CA 1
ATOM 2053 C C . LEU A 1 282 ? 10.811 3.876 0.528 1.00 92.88 282 LEU A C 1
ATOM 2055 O O . LEU A 1 282 ? 10.079 4.553 1.256 1.00 92.88 282 LEU A O 1
ATOM 2059 N N . ILE A 1 283 ? 11.798 3.123 1.024 1.00 93.44 283 ILE A N 1
ATOM 2060 C CA . ILE A 1 283 ? 12.116 3.026 2.456 1.00 93.44 283 ILE A CA 1
ATOM 2061 C C . ILE A 1 283 ? 12.462 4.405 3.023 1.00 93.44 283 ILE A C 1
ATOM 2063 O O . ILE A 1 283 ? 12.025 4.745 4.123 1.00 93.44 283 ILE A O 1
ATOM 2067 N N . SER A 1 284 ? 13.228 5.210 2.282 1.00 91.81 284 SER A N 1
ATOM 2068 C CA . SER A 1 284 ? 13.634 6.553 2.713 1.00 91.81 284 SER A CA 1
ATOM 2069 C C . SER A 1 284 ? 12.474 7.551 2.776 1.00 91.81 284 SER A C 1
ATOM 2071 O O . SER A 1 284 ? 12.528 8.503 3.552 1.00 91.81 284 SER A O 1
ATOM 2073 N N . MET A 1 285 ? 11.429 7.335 1.972 1.00 92.31 285 MET A N 1
ATOM 2074 C CA . MET A 1 285 ? 10.215 8.154 1.963 1.00 92.31 285 MET A CA 1
ATOM 2075 C C . MET A 1 285 ? 9.161 7.658 2.958 1.00 92.31 285 MET A C 1
ATOM 2077 O O . MET A 1 285 ? 8.172 8.360 3.169 1.00 92.31 285 MET A O 1
ATOM 2081 N N . SER A 1 286 ? 9.374 6.482 3.566 1.00 94.25 286 SER A N 1
ATOM 2082 C CA . SER A 1 286 ? 8.386 5.830 4.422 1.00 94.25 286 SER A CA 1
ATOM 2083 C C . SER A 1 286 ? 8.641 5.994 5.928 1.00 94.25 286 SER A C 1
ATOM 2085 O O . SER A 1 286 ? 9.786 5.932 6.391 1.00 94.25 286 SER A O 1
ATOM 2087 N N . ASP A 1 287 ? 7.581 6.093 6.741 1.00 94.69 287 ASP A N 1
ATOM 2088 C CA . ASP A 1 287 ? 7.708 6.175 8.213 1.00 94.69 287 ASP A CA 1
ATOM 2089 C C . ASP A 1 287 ? 8.215 4.864 8.828 1.00 94.69 287 ASP A C 1
ATOM 2091 O O . ASP A 1 287 ? 8.693 4.833 9.962 1.00 94.69 287 ASP A O 1
ATOM 2095 N N . GLY A 1 288 ? 8.141 3.765 8.089 1.00 94.12 288 GLY A N 1
ATOM 2096 C CA . GLY A 1 288 ? 8.618 2.456 8.498 1.00 94.12 288 GLY A CA 1
ATOM 2097 C C . GLY A 1 288 ? 8.553 1.464 7.350 1.00 94.12 288 GLY A C 1
ATOM 2098 O O . GLY A 1 288 ? 8.022 1.761 6.277 1.00 94.12 288 GLY A O 1
ATOM 2099 N N . GLN A 1 289 ? 9.083 0.274 7.598 1.00 95.94 289 GLN A N 1
ATOM 2100 C CA . GLN A 1 289 ? 8.939 -0.843 6.687 1.00 95.94 289 GLN A CA 1
ATOM 2101 C C . GLN A 1 289 ? 8.746 -2.167 7.427 1.00 95.94 289 GLN A C 1
ATOM 2103 O O . GLN A 1 289 ? 9.271 -2.377 8.521 1.00 95.94 289 GLN A O 1
ATOM 2108 N N . ILE A 1 290 ? 8.033 -3.082 6.786 1.00 96.19 290 ILE A N 1
ATOM 2109 C CA . ILE A 1 290 ? 7.914 -4.491 7.132 1.00 96.19 290 ILE A CA 1
ATOM 2110 C C . ILE A 1 290 ? 8.590 -5.264 6.004 1.00 96.19 290 ILE A C 1
ATOM 2112 O O . ILE A 1 290 ? 8.087 -5.287 4.885 1.00 96.19 290 ILE A O 1
ATOM 2116 N N . TRP A 1 291 ? 9.731 -5.876 6.304 1.00 95.75 291 TRP A N 1
ATOM 2117 C CA . TRP A 1 291 ? 10.504 -6.656 5.346 1.00 95.75 291 TRP A CA 1
ATOM 2118 C C . TRP A 1 291 ? 10.131 -8.134 5.453 1.00 95.75 291 TRP A C 1
ATOM 2120 O O . TRP A 1 291 ? 10.260 -8.725 6.528 1.00 95.75 291 TRP A O 1
ATOM 2130 N N . LEU A 1 292 ? 9.679 -8.729 4.353 1.00 94.88 292 LEU A N 1
ATOM 2131 C CA . LEU A 1 292 ? 9.343 -10.142 4.233 1.00 94.88 292 LEU A CA 1
ATOM 2132 C C . LEU A 1 292 ? 10.466 -10.874 3.495 1.00 94.88 292 LEU A C 1
ATOM 2134 O O . LEU A 1 292 ? 10.918 -10.445 2.437 1.00 94.88 292 LEU A O 1
ATOM 2138 N N . ASP A 1 293 ? 10.935 -11.970 4.076 1.00 91.12 293 ASP A N 1
ATOM 2139 C CA . ASP A 1 293 ? 12.145 -12.659 3.644 1.00 91.12 293 ASP A CA 1
ATOM 2140 C C . ASP A 1 293 ? 11.828 -14.061 3.101 1.00 91.12 293 ASP A C 1
ATOM 2142 O O . ASP A 1 293 ? 11.176 -14.878 3.757 1.00 91.12 293 ASP A O 1
ATOM 2146 N N . ALA A 1 294 ? 12.291 -14.343 1.884 1.00 87.75 294 ALA A N 1
ATOM 2147 C CA . ALA A 1 294 ? 12.040 -15.618 1.219 1.00 87.75 294 ALA A CA 1
ATOM 2148 C C . ALA A 1 294 ? 12.764 -16.799 1.891 1.00 87.75 294 ALA A C 1
ATOM 2150 O O . ALA A 1 294 ? 12.227 -17.907 1.900 1.00 87.75 294 ALA A O 1
ATOM 2151 N N . ASP A 1 295 ? 13.925 -16.586 2.519 1.00 87.25 295 ASP A N 1
ATOM 2152 C CA . ASP A 1 295 ? 14.634 -17.656 3.226 1.00 87.25 295 ASP A CA 1
ATOM 2153 C C . ASP A 1 295 ? 13.891 -18.026 4.517 1.00 87.25 295 ASP A C 1
ATOM 2155 O O . ASP A 1 295 ? 13.769 -19.205 4.854 1.00 87.25 295 ASP A O 1
ATOM 2159 N N . LEU A 1 296 ? 13.343 -17.034 5.233 1.00 87.62 296 LEU A N 1
ATOM 2160 C CA . LEU A 1 296 ? 12.469 -17.278 6.388 1.00 87.62 296 LEU A CA 1
ATOM 2161 C C . LEU A 1 296 ? 11.204 -18.048 5.994 1.00 87.62 296 LEU A C 1
ATOM 2163 O O . LEU A 1 296 ? 10.771 -18.928 6.743 1.00 87.62 296 LEU A O 1
ATOM 2167 N N . LEU A 1 297 ? 10.635 -17.737 4.827 1.00 87.25 297 LEU A N 1
ATOM 2168 C CA . LEU A 1 297 ? 9.511 -18.478 4.263 1.00 87.25 297 LEU A CA 1
ATOM 2169 C C . LEU A 1 297 ? 9.895 -19.932 3.961 1.00 87.25 297 LEU A C 1
ATOM 2171 O O . LEU A 1 297 ? 9.197 -20.848 4.393 1.00 87.25 297 LEU A O 1
ATOM 2175 N N . ALA A 1 298 ? 11.009 -20.143 3.255 1.00 85.56 298 ALA A N 1
ATOM 2176 C CA . ALA A 1 298 ? 11.461 -21.459 2.808 1.00 85.56 298 ALA A CA 1
ATOM 2177 C C . ALA A 1 298 ? 11.794 -22.402 3.973 1.00 85.56 298 ALA A C 1
ATOM 2179 O O . ALA A 1 298 ? 11.532 -23.603 3.895 1.00 85.56 298 ALA A O 1
ATOM 2180 N N . ARG A 1 299 ? 12.329 -21.868 5.078 1.00 87.50 299 ARG A N 1
ATOM 2181 C CA . ARG A 1 299 ? 12.570 -22.652 6.300 1.00 87.50 299 ARG A CA 1
ATOM 2182 C C . ARG A 1 299 ? 11.283 -23.049 7.028 1.00 87.50 299 ARG A C 1
ATOM 2184 O O . ARG A 1 299 ? 11.309 -23.971 7.837 1.00 87.50 299 ARG A O 1
ATOM 2191 N N . GLY A 1 300 ? 10.161 -22.379 6.749 1.00 81.25 300 GLY A N 1
ATOM 2192 C CA . GLY A 1 300 ? 8.889 -22.611 7.437 1.00 81.25 300 GLY A CA 1
ATOM 2193 C C . GLY A 1 300 ? 8.896 -22.164 8.902 1.00 81.25 300 GLY A C 1
ATOM 2194 O O . GLY A 1 300 ? 8.016 -22.556 9.666 1.00 81.25 300 GLY A O 1
ATOM 2195 N N . ASP A 1 301 ? 9.873 -21.345 9.303 1.00 74.81 301 ASP A N 1
ATOM 2196 C CA . ASP A 1 301 ? 10.101 -20.977 10.705 1.00 74.81 301 ASP A CA 1
ATOM 2197 C C . ASP A 1 301 ? 8.979 -20.088 11.270 1.00 74.81 301 ASP A C 1
ATOM 2199 O O . ASP A 1 301 ? 8.718 -20.094 12.475 1.00 74.81 301 ASP A O 1
ATOM 2203 N N . ARG A 1 302 ? 8.340 -19.267 10.420 1.00 76.62 302 ARG A N 1
ATOM 2204 C CA . ARG A 1 302 ? 7.362 -18.250 10.843 1.00 76.62 302 ARG A CA 1
ATOM 2205 C C . ARG A 1 302 ? 6.480 -17.733 9.704 1.00 76.62 302 ARG A C 1
ATOM 2207 O O . ARG A 1 302 ? 6.921 -17.610 8.567 1.00 76.62 302 ARG A O 1
ATOM 2214 N N . MET A 1 303 ? 5.255 -17.338 10.055 1.00 82.44 303 MET A N 1
ATOM 2215 C CA . MET A 1 303 ? 4.269 -16.708 9.168 1.00 82.44 303 MET A CA 1
ATOM 2216 C C . MET A 1 303 ? 3.633 -15.487 9.864 1.00 82.44 303 MET A C 1
ATOM 2218 O O . MET A 1 303 ? 3.094 -15.650 10.961 1.00 82.44 303 MET A O 1
ATOM 2222 N N . PRO A 1 304 ? 3.688 -14.273 9.278 1.00 90.56 304 PRO A N 1
ATOM 2223 C CA . PRO A 1 304 ? 4.414 -13.926 8.052 1.00 90.56 304 PRO A CA 1
ATOM 2224 C C . PRO A 1 304 ? 5.945 -14.046 8.225 1.00 90.56 304 PRO A C 1
ATOM 2226 O O . PRO A 1 304 ? 6.444 -13.945 9.359 1.00 90.56 304 PRO A O 1
ATOM 2229 N N . PRO A 1 305 ? 6.702 -14.219 7.122 1.00 93.44 305 PRO A N 1
ATOM 2230 C CA . PRO A 1 305 ? 8.158 -14.373 7.126 1.00 93.44 305 PRO A CA 1
ATOM 2231 C C . PRO A 1 305 ? 8.888 -13.033 7.341 1.00 93.44 305 PRO A C 1
ATOM 2233 O O . PRO A 1 305 ? 9.748 -12.631 6.570 1.00 93.44 305 PRO A O 1
ATOM 2236 N N . LEU A 1 306 ? 8.509 -12.305 8.391 1.00 92.69 306 LEU A N 1
ATOM 2237 C CA . LEU A 1 306 ? 9.023 -10.972 8.707 1.00 92.69 306 LEU A CA 1
ATOM 2238 C C . LEU A 1 306 ? 10.468 -11.035 9.229 1.00 92.69 306 LEU A C 1
ATOM 2240 O O . LEU A 1 306 ? 10.731 -11.740 10.202 1.00 92.69 306 LEU A O 1
ATOM 2244 N N . ASP A 1 307 ? 11.373 -10.237 8.661 1.00 92.25 307 ASP A N 1
ATOM 2245 C CA . ASP A 1 307 ? 12.739 -10.027 9.162 1.00 92.25 307 ASP A CA 1
ATOM 2246 C C . ASP A 1 307 ? 12.743 -8.955 10.276 1.00 92.25 307 ASP A C 1
ATOM 2248 O O . ASP A 1 307 ? 12.479 -7.780 9.994 1.00 92.25 307 ASP A O 1
ATOM 2252 N N . PRO A 1 308 ? 13.035 -9.309 11.547 1.00 88.94 308 PRO A N 1
ATOM 2253 C CA . PRO A 1 308 ? 13.038 -8.362 12.665 1.00 88.94 308 PRO A CA 1
ATOM 2254 C C . PRO A 1 308 ? 14.069 -7.235 12.559 1.00 88.94 308 PRO A C 1
ATOM 2256 O O . PRO A 1 308 ? 13.847 -6.176 13.143 1.00 88.94 308 PRO A O 1
ATOM 2259 N N . GLN A 1 309 ? 15.192 -7.469 11.873 1.00 88.62 309 GLN A N 1
ATOM 2260 C CA . GLN A 1 309 ? 16.294 -6.509 11.773 1.00 88.62 309 GLN A CA 1
ATOM 2261 C C . GLN A 1 309 ? 16.007 -5.450 10.713 1.00 88.62 309 GLN A C 1
ATOM 2263 O O . GLN A 1 309 ? 16.307 -4.274 10.910 1.00 88.62 309 GLN A O 1
ATOM 2268 N N . ARG A 1 310 ? 15.405 -5.865 9.595 1.00 91.06 310 ARG A N 1
ATOM 2269 C CA . ARG A 1 310 ? 15.045 -4.963 8.493 1.00 91.06 310 ARG A CA 1
ATOM 2270 C C . ARG A 1 310 ? 13.694 -4.290 8.683 1.00 91.06 310 ARG A C 1
ATOM 2272 O O . ARG A 1 310 ? 13.487 -3.207 8.139 1.00 91.06 310 ARG A O 1
ATOM 2279 N N . SER A 1 311 ? 12.787 -4.897 9.447 1.00 92.62 311 SER A N 1
ATOM 2280 C CA . SER A 1 311 ? 11.467 -4.323 9.719 1.00 92.62 311 SER A CA 1
ATOM 2281 C C . SER A 1 311 ? 11.538 -3.303 10.848 1.00 92.62 311 SER A C 1
ATOM 2283 O O . SER A 1 311 ? 11.821 -3.675 11.989 1.00 92.62 311 SER A O 1
ATOM 2285 N N . ILE A 1 312 ? 11.244 -2.032 10.562 1.00 91.06 312 ILE A N 1
ATOM 2286 C CA . ILE A 1 312 ? 11.311 -0.933 11.535 1.00 91.06 312 ILE A CA 1
ATOM 2287 C C . ILE A 1 312 ? 10.108 0.003 11.452 1.00 91.06 312 ILE A C 1
ATOM 2289 O O . ILE A 1 312 ? 9.480 0.140 10.411 1.00 91.06 312 ILE A O 1
ATOM 2293 N N . THR A 1 313 ? 9.848 0.715 12.546 1.00 88.88 313 THR A N 1
ATOM 2294 C CA . THR A 1 313 ? 9.008 1.918 12.565 1.00 88.88 313 THR A CA 1
ATOM 2295 C C . THR A 1 313 ? 9.850 3.075 13.100 1.00 88.88 313 THR A C 1
ATOM 2297 O O . THR A 1 313 ? 10.545 2.917 14.108 1.00 88.88 313 THR A O 1
ATOM 2300 N N . ARG A 1 314 ? 9.876 4.203 12.383 1.00 83.69 314 ARG A N 1
ATOM 2301 C CA . ARG A 1 314 ? 10.670 5.401 12.721 1.00 83.69 314 ARG A CA 1
ATOM 2302 C C . ARG A 1 314 ? 9.891 6.358 13.613 1.00 83.69 314 ARG A C 1
ATOM 2304 O O . ARG A 1 314 ? 10.486 7.123 14.370 1.00 83.69 314 ARG A O 1
ATOM 2311 N N . VAL A 1 315 ? 8.565 6.297 13.559 1.00 72.50 315 VAL A N 1
ATOM 2312 C CA . VAL A 1 315 ? 7.706 7.002 14.505 1.00 72.50 315 VAL A CA 1
ATOM 2313 C C . VAL A 1 315 ? 7.781 6.238 15.822 1.00 72.50 315 VAL A C 1
ATOM 2315 O O . VAL A 1 315 ? 7.323 5.103 15.929 1.00 72.50 315 VAL A O 1
ATOM 2318 N N . GLY A 1 316 ? 8.468 6.845 16.792 1.00 55.91 316 GLY A N 1
ATOM 2319 C CA . GLY A 1 316 ? 8.891 6.179 18.018 1.00 55.91 316 GLY A CA 1
ATOM 2320 C C . GLY A 1 316 ? 7.763 5.448 18.745 1.00 55.91 316 GLY A C 1
ATOM 2321 O O . GLY A 1 316 ? 6.641 5.943 18.843 1.00 55.91 316 GLY A O 1
ATOM 2322 N N . ILE A 1 317 ? 8.119 4.293 19.309 1.00 53.56 317 ILE A N 1
ATOM 2323 C CA . ILE A 1 317 ? 7.321 3.512 20.259 1.00 53.56 317 ILE A CA 1
ATOM 2324 C C . ILE A 1 317 ? 6.960 4.421 21.456 1.00 53.56 317 ILE A C 1
ATOM 2326 O O . ILE A 1 317 ? 7.763 4.667 22.359 1.00 53.56 317 ILE A O 1
ATOM 2330 N N . GLY A 1 318 ? 5.756 4.979 21.446 1.00 48.47 318 GLY A N 1
ATOM 2331 C CA . GLY A 1 318 ? 5.174 5.901 22.415 1.00 48.47 318 GLY A CA 1
ATOM 2332 C C . GLY A 1 318 ? 4.537 7.158 21.815 1.00 48.47 318 GLY A C 1
ATOM 2333 O O . GLY A 1 318 ? 3.958 7.933 22.577 1.00 48.47 318 GLY A O 1
ATOM 2334 N N . ALA A 1 319 ? 4.656 7.391 20.503 1.00 47.41 319 ALA A N 1
ATOM 2335 C CA . ALA A 1 319 ? 4.127 8.586 19.839 1.00 47.41 319 ALA A CA 1
ATOM 2336 C C . ALA A 1 319 ? 2.610 8.517 19.578 1.00 47.41 319 ALA A C 1
ATOM 2338 O O . ALA A 1 319 ? 1.959 9.559 19.516 1.00 47.41 319 ALA A O 1
ATOM 2339 N N . ASP A 1 320 ? 2.040 7.312 19.479 1.00 55.16 320 ASP A N 1
ATOM 2340 C CA . ASP A 1 320 ? 0.597 7.089 19.345 1.00 55.16 320 ASP A CA 1
ATOM 2341 C C . ASP A 1 320 ? 0.073 6.353 20.585 1.00 55.16 320 ASP A C 1
ATOM 2343 O O . ASP A 1 320 ? -0.055 5.129 20.619 1.00 55.16 320 ASP A O 1
ATOM 2347 N N . THR A 1 321 ? -0.239 7.115 21.637 1.00 50.44 321 THR A N 1
ATOM 2348 C CA . THR A 1 321 ? -0.776 6.571 22.896 1.00 50.44 321 THR A CA 1
ATOM 2349 C C . THR A 1 321 ? -2.208 6.041 22.771 1.00 50.44 321 THR A C 1
ATOM 2351 O O . THR A 1 321 ? -2.697 5.390 23.698 1.00 50.44 321 THR A O 1
ATOM 2354 N N . GLU A 1 322 ? -2.878 6.280 21.638 1.00 53.75 322 GLU A N 1
ATOM 2355 C CA . GLU A 1 322 ? -4.199 5.729 21.333 1.00 53.75 322 GLU A CA 1
ATOM 2356 C C . GLU A 1 322 ? -4.121 4.401 20.562 1.00 53.75 322 GLU A C 1
ATOM 2358 O O . GLU A 1 322 ? -5.067 3.599 20.603 1.00 53.75 322 GLU A O 1
ATOM 2363 N N . SER A 1 323 ? -3.006 4.126 19.875 1.00 57.28 323 SER A N 1
ATOM 2364 C CA . SER A 1 323 ? -2.780 2.839 19.225 1.00 57.28 323 SER A CA 1
ATOM 2365 C C . SER A 1 323 ? -2.518 1.748 20.255 1.00 57.28 323 SER A C 1
ATOM 2367 O O . SER A 1 323 ? -1.557 1.763 21.021 1.00 57.28 323 SER A O 1
ATOM 2369 N N . ARG A 1 324 ? -3.357 0.709 20.221 1.00 59.88 324 ARG A N 1
ATOM 2370 C CA . ARG A 1 324 ? -3.183 -0.484 21.062 1.00 59.88 324 ARG A CA 1
ATOM 2371 C C . ARG A 1 324 ? -1.876 -1.238 20.780 1.00 59.88 324 ARG A C 1
ATOM 2373 O O . ARG A 1 324 ? -1.422 -1.947 21.669 1.00 59.88 324 ARG A O 1
ATOM 2380 N N . ALA A 1 325 ? -1.295 -1.095 19.584 1.00 53.09 325 ALA A N 1
ATOM 2381 C CA . ALA A 1 325 ? -0.018 -1.729 19.226 1.00 53.09 325 ALA A CA 1
ATOM 2382 C C . ALA A 1 325 ? 1.158 -1.144 20.028 1.00 53.09 325 ALA A C 1
ATOM 2384 O O . ALA A 1 325 ? 2.146 -1.818 20.277 1.00 53.09 325 ALA A O 1
ATOM 2385 N N . ASP A 1 326 ? 1.006 0.100 20.480 1.00 59.31 326 ASP A N 1
ATOM 2386 C CA . ASP A 1 326 ? 2.010 0.876 21.204 1.00 59.31 326 ASP A CA 1
ATOM 2387 C C . ASP A 1 326 ? 1.596 1.121 22.674 1.00 59.31 326 ASP A C 1
ATOM 2389 O O . ASP A 1 326 ? 2.150 1.941 23.417 1.00 59.31 326 ASP A O 1
ATOM 2393 N N . ALA A 1 327 ? 0.586 0.375 23.139 1.00 68.56 327 ALA A N 1
ATOM 2394 C CA . ALA A 1 327 ? 0.086 0.486 24.498 1.00 68.56 327 ALA A CA 1
ATOM 2395 C C . ALA A 1 327 ? 1.201 0.158 25.511 1.00 68.56 327 ALA A C 1
ATOM 2397 O O . ALA A 1 327 ? 1.979 -0.771 25.281 1.00 68.56 327 ALA A O 1
ATOM 2398 N N . PRO A 1 328 ? 1.263 0.840 26.675 1.00 70.81 328 PRO A N 1
ATOM 2399 C CA . PRO A 1 328 ? 2.276 0.575 27.704 1.00 70.81 328 PRO A CA 1
ATOM 2400 C C . PRO A 1 328 ? 2.423 -0.910 28.074 1.00 70.81 328 PRO A C 1
ATOM 2402 O O . PRO A 1 328 ? 3.533 -1.380 28.301 1.00 70.81 328 PRO A O 1
ATOM 2405 N N . ALA A 1 329 ? 1.313 -1.657 28.083 1.00 76.88 329 ALA A N 1
ATOM 2406 C CA . ALA A 1 329 ? 1.313 -3.094 28.349 1.00 76.88 329 ALA A CA 1
ATOM 2407 C C . ALA A 1 329 ? 2.019 -3.909 27.252 1.00 76.88 329 ALA A C 1
ATOM 2409 O O . ALA A 1 329 ? 2.802 -4.797 27.570 1.00 76.88 329 ALA A O 1
ATOM 2410 N N . VAL A 1 330 ? 1.776 -3.594 25.974 1.00 75.44 330 VAL A N 1
ATOM 2411 C CA . VAL A 1 330 ? 2.445 -4.266 24.848 1.00 75.44 330 VAL A CA 1
ATOM 2412 C C . VAL A 1 330 ? 3.930 -3.922 24.866 1.00 75.44 330 VAL A C 1
ATOM 2414 O O . VAL A 1 330 ? 4.753 -4.828 24.842 1.00 75.44 330 VAL A O 1
ATOM 2417 N N . ARG A 1 331 ? 4.282 -2.645 25.057 1.00 73.56 331 ARG A N 1
ATOM 2418 C CA . ARG A 1 331 ? 5.680 -2.194 25.161 1.00 73.56 331 ARG A CA 1
ATOM 2419 C C . ARG A 1 331 ? 6.462 -2.891 26.269 1.00 73.56 331 ARG A C 1
ATOM 2421 O O . ARG A 1 331 ? 7.609 -3.271 26.059 1.00 73.56 331 ARG A O 1
ATOM 2428 N N . GLY A 1 332 ? 5.845 -3.082 27.436 1.00 75.75 332 GLY A N 1
ATOM 2429 C CA . GLY A 1 332 ? 6.467 -3.807 28.546 1.00 75.75 332 GLY A CA 1
ATOM 2430 C C . GLY A 1 332 ? 6.784 -5.269 28.213 1.00 75.75 332 GLY A C 1
ATOM 2431 O O .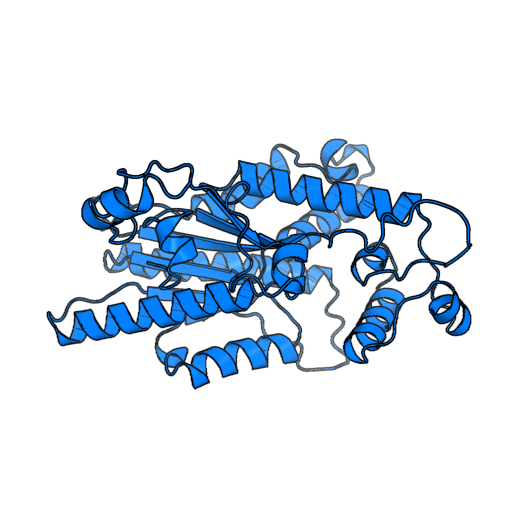 GLY A 1 332 ? 7.753 -5.811 28.734 1.00 75.75 332 GLY A O 1
ATOM 2432 N N . LEU A 1 333 ? 5.998 -5.892 27.330 1.00 79.19 333 LEU A N 1
ATOM 2433 C CA . LEU A 1 333 ? 6.206 -7.269 26.876 1.00 79.19 333 LEU A CA 1
ATOM 2434 C C . LEU A 1 333 ? 7.174 -7.360 25.691 1.00 79.19 333 LEU A C 1
ATOM 2436 O O . LEU A 1 333 ? 7.930 -8.323 25.600 1.00 79.19 333 LEU A O 1
ATOM 2440 N N . THR A 1 334 ? 7.150 -6.385 24.779 1.00 80.25 334 THR A N 1
ATOM 2441 C CA . THR A 1 334 ? 7.871 -6.460 23.499 1.00 80.25 334 THR A CA 1
ATOM 2442 C C . THR A 1 334 ? 9.201 -5.717 23.489 1.00 80.25 334 THR A C 1
ATOM 2444 O O . THR A 1 334 ? 10.034 -5.999 22.632 1.00 80.25 334 THR A O 1
ATOM 2447 N N . GLY A 1 335 ? 9.453 -4.822 24.449 1.00 72.88 335 GLY A N 1
ATOM 2448 C CA . GLY A 1 335 ? 10.652 -3.979 24.473 1.00 72.88 335 GLY A CA 1
ATOM 2449 C C . GLY A 1 335 ? 11.983 -4.739 24.522 1.00 72.88 335 GLY A C 1
ATOM 2450 O O . GLY A 1 335 ? 12.994 -4.189 24.103 1.00 72.88 335 GLY A O 1
ATOM 2451 N N . GLY A 1 336 ? 11.987 -5.991 24.996 1.00 73.38 336 GLY A N 1
ATOM 2452 C CA . GLY A 1 336 ? 13.164 -6.872 25.003 1.00 73.38 336 GLY A CA 1
ATOM 2453 C C . GLY A 1 336 ? 13.176 -7.955 23.918 1.00 73.38 336 GLY A C 1
ATOM 2454 O O . GLY A 1 336 ? 14.041 -8.822 23.963 1.00 73.38 336 GLY A O 1
ATOM 2455 N N . LEU A 1 337 ? 12.200 -7.968 22.999 1.00 75.38 337 LEU A N 1
ATOM 2456 C CA . LEU A 1 337 ? 12.110 -8.974 21.927 1.00 75.38 337 LEU A CA 1
ATOM 2457 C C . LEU A 1 337 ? 12.942 -8.626 20.685 1.00 75.38 337 LEU A C 1
ATOM 2459 O O . LEU A 1 337 ? 13.134 -9.498 19.839 1.00 75.38 337 LEU A O 1
ATOM 2463 N N . ARG A 1 338 ? 13.369 -7.367 20.551 1.00 64.19 338 ARG A N 1
ATOM 2464 C CA . ARG A 1 338 ? 14.248 -6.907 19.471 1.00 64.19 338 ARG A CA 1
ATOM 2465 C C . ARG A 1 338 ? 15.715 -7.022 19.847 1.00 64.19 338 ARG A C 1
ATOM 2467 O O . ARG A 1 338 ? 16.043 -6.693 21.007 1.00 64.19 338 ARG A O 1
#

Foldseek 3Di:
DLPPLCCLQQPNFFFLFEEEEEEAPPLCSLVSNLSSLLVQQVVQVVCCVPPVDGTAQEEEQDLDLDPVVVVVSQVSCVVSVHNVRYHYFYDDRDPDPPPPCDLLNSLVRLLVSLQVSLVVQLCCCQVPVYTYEYERPACVSPLVNLLVVQVVQCVPPNDVSDDPCSVLLADDPVSLVSVCSRNVSRGQDDVVRSGYTYYYYHYDYADADQPDPPPDDDPDQGFDALLQCPVPDPVLSVVRVVCVVVVHTRGPVVCVVVVRDGRDPVSSVSSNVSRVNVVVSVCVSGQWYWYAHVVLVVVVVDPSRTDSVRGYGNCDLPNRCPDPSSDPVSCVVSVPVD

InterPro domains:
  IPR000194 ATPase, F1/V1/A1 complex, alpha/beta subunit, nucleotide-binding domain [PF00006] (3-208)
  IPR005294 ATP synthase, F1 complex, alpha subunit [PTHR48082] (2-321)
  IPR027417 P-loop containing nucleoside triphosphate hydrolase [G3DSA:3.40.50.300] (1-212)
  IPR027417 P-loop containing nucleoside triphosphate hydrolase [SSF52540] (2-208)

Organism: NCBI:txid2749911